Protein AF-A0A2J7ZIX1-F1 (afdb_monomer_lite)

InterPro domains:
  IPR006016 UspA [PF00582] (65-191)

Organism: NCBI:txid47790

Foldseek 3Di:
DPPPPQLFWQCVPVPPVVVCCLQDPQFKDKGARDVVLLVVLLVVLVVPPPDDDPDDPDDPDPAAEEEEEEADPVCCVVVVVVCLVPPDDAAHEYEYEYADDVDPPDPVCVQVVVQVVCVVSRYHYYHYYYDYDPPSAQLSSLVVVQVVCSNDPSHQEYEYEDDSPPCVPVCVPRNHSCRNCNGRRSHIYMYGYDDD

Secondary structure (DSSP, 8-state):
---------GGGSSHHHHHHHHHH-SS-EEEPPPHHHHHHHHHHHHHHSPPPPS--S-PPPPPPEEEEEES-HHHHHHHHHHHHHHT--TT-EEEEEEE--S-----TTHHHHHHHHHHHTT---EEEEEE--SSS-HHHHHHHHHHHHHH-SSEEEEEEEE-TTS-HHHHHHH--HHHHHHHH-SS-EEEEEPP-

pLDDT: mean 74.97, std 15.06, range [27.42, 93.12]

Sequence (196 aa):
PRVSRAAAGALAEFGSVSRYCYQHCPVPLLLLPSPELQAEAAAVAARRAPAPPAAPPPRPPAADEILLVVNHLEELAAVWQWLLDNCARKGDKLSIWHVAGPSLSGMPSLPTALSTQMRRRGLGEVSFSHLYSSTGDNQDMAEQVCQMAERSPACKLVVLLNYSRRGLVQEALYGSIASHLSRHCPKPLLLLQQPE

Radius of gyration: 17.21 Å; chains: 1; bounding box: 43×39×44 Å

Structure (mmCIF, N/CA/C/O backbone):
data_AF-A0A2J7ZIX1-F1
#
_entry.id   AF-A0A2J7ZIX1-F1
#
loop_
_atom_site.group_PDB
_atom_site.id
_atom_site.type_symbol
_atom_site.label_atom_id
_atom_site.label_alt_id
_atom_site.label_comp_id
_atom_site.label_asym_id
_atom_site.label_entity_id
_atom_site.label_seq_id
_atom_site.pdbx_PDB_ins_code
_atom_site.Cartn_x
_atom_site.Cartn_y
_atom_site.Cartn_z
_atom_site.occupancy
_atom_site.B_iso_or_equiv
_atom_site.auth_seq_id
_atom_site.auth_comp_id
_atom_site.auth_asym_id
_atom_site.auth_atom_id
_atom_site.pdbx_PDB_model_num
ATOM 1 N N . PRO A 1 1 ? 18.384 25.933 13.234 1.00 33.44 1 PRO A N 1
ATOM 2 C CA . PRO A 1 1 ? 18.245 24.740 12.366 1.00 33.44 1 PRO A CA 1
ATOM 3 C C . PRO A 1 1 ? 17.598 23.570 13.130 1.00 33.44 1 PRO A C 1
ATOM 5 O O . PRO A 1 1 ? 18.282 22.804 13.802 1.00 33.44 1 PRO A O 1
ATOM 8 N N . ARG A 1 2 ? 16.263 23.472 13.094 1.00 27.42 2 ARG A N 1
ATOM 9 C CA . ARG A 1 2 ? 15.555 22.279 13.574 1.00 27.42 2 ARG A CA 1
ATOM 10 C C . ARG A 1 2 ? 15.636 21.242 12.462 1.00 27.42 2 ARG A C 1
ATOM 12 O O . ARG A 1 2 ? 14.926 21.361 11.473 1.00 27.42 2 ARG A O 1
ATOM 19 N N . VAL A 1 3 ? 16.537 20.276 12.604 1.00 31.09 3 VAL A N 1
ATOM 20 C CA . VAL A 1 3 ? 16.506 19.060 11.790 1.00 31.09 3 VAL A CA 1
ATOM 21 C C . VAL A 1 3 ? 15.204 18.358 12.167 1.00 31.09 3 VAL A C 1
ATOM 23 O O . VAL A 1 3 ? 15.073 17.864 13.286 1.00 31.09 3 VAL A O 1
ATOM 26 N N . SER A 1 4 ? 14.202 18.395 11.289 1.00 33.88 4 SER A N 1
ATOM 27 C CA . SER A 1 4 ? 13.059 17.498 11.405 1.00 33.88 4 SER A CA 1
ATOM 28 C C . SER A 1 4 ? 13.626 16.086 11.332 1.00 33.88 4 SER A C 1
ATOM 30 O O . SER A 1 4 ? 14.145 15.687 10.290 1.00 33.88 4 SER A O 1
ATOM 32 N N . ARG A 1 5 ? 13.591 15.345 12.442 1.00 37.22 5 ARG A N 1
ATOM 33 C CA . ARG A 1 5 ? 13.731 13.891 12.395 1.00 37.22 5 ARG A CA 1
ATOM 34 C C . ARG A 1 5 ? 12.596 13.400 11.501 1.00 37.22 5 ARG A C 1
ATOM 36 O O . ARG A 1 5 ? 11.456 13.350 11.945 1.00 37.22 5 ARG A O 1
ATOM 43 N N . ALA A 1 6 ? 12.890 13.143 10.229 1.00 42.12 6 ALA A N 1
ATOM 44 C CA . ALA A 1 6 ? 12.015 12.331 9.406 1.00 42.12 6 ALA A CA 1
ATOM 45 C C . ALA A 1 6 ? 11.886 11.004 10.154 1.00 42.12 6 ALA A C 1
ATOM 47 O O . ALA A 1 6 ? 12.908 10.371 10.435 1.00 42.12 6 ALA A O 1
ATOM 48 N N . ALA A 1 7 ? 10.667 10.659 10.568 1.00 44.94 7 ALA A N 1
ATOM 49 C CA . ALA A 1 7 ? 10.397 9.389 11.216 1.00 44.94 7 ALA A CA 1
ATOM 50 C C . ALA A 1 7 ? 10.988 8.286 10.328 1.00 44.94 7 ALA A C 1
ATOM 52 O O . ALA A 1 7 ? 10.696 8.192 9.131 1.00 44.94 7 ALA A O 1
ATOM 53 N N . ALA A 1 8 ? 11.929 7.536 10.890 1.00 54.53 8 ALA A N 1
ATOM 54 C CA . ALA A 1 8 ? 12.579 6.437 10.207 1.00 54.53 8 ALA A CA 1
ATOM 55 C C . ALA A 1 8 ? 11.521 5.341 10.064 1.00 54.53 8 ALA A C 1
ATOM 57 O O . ALA A 1 8 ? 11.247 4.673 11.034 1.00 54.53 8 ALA A O 1
ATOM 58 N N . GLY A 1 9 ? 10.837 5.210 8.932 1.00 52.16 9 GLY A N 1
ATOM 59 C CA . GLY A 1 9 ? 9.739 4.249 8.759 1.00 52.16 9 GLY A CA 1
ATOM 60 C C . GLY A 1 9 ? 10.184 2.786 8.705 1.00 52.16 9 GLY A C 1
ATOM 61 O O . GLY A 1 9 ? 11.346 2.462 8.944 1.00 52.16 9 GLY A O 1
ATOM 62 N N . ALA A 1 10 ? 9.234 1.901 8.376 1.00 52.34 10 ALA A N 1
ATOM 63 C CA . ALA A 1 10 ? 9.314 0.467 8.664 1.00 52.34 10 ALA A CA 1
ATOM 64 C C . ALA A 1 10 ? 10.675 -0.181 8.356 1.00 52.34 10 ALA A C 1
ATOM 66 O O . ALA A 1 10 ? 11.252 -0.767 9.250 1.00 52.34 10 ALA A O 1
ATOM 67 N N . LEU A 1 11 ? 11.238 -0.021 7.156 1.00 52.91 11 LEU A N 1
ATOM 68 C CA . LEU A 1 11 ? 12.487 -0.638 6.696 1.00 52.91 11 LEU A CA 1
ATOM 69 C C . LEU A 1 11 ? 13.769 0.127 7.035 1.00 52.91 11 LEU A C 1
ATOM 71 O O . LEU A 1 11 ? 14.841 -0.339 6.645 1.00 52.91 11 LEU A O 1
ATOM 75 N N . ALA A 1 12 ? 13.723 1.260 7.740 1.00 56.00 12 ALA A N 1
ATOM 76 C CA . ALA A 1 12 ? 14.963 1.906 8.179 1.00 56.00 12 ALA A CA 1
ATOM 77 C C . ALA A 1 12 ? 15.846 0.944 9.006 1.00 56.00 12 ALA A C 1
ATOM 79 O O . ALA A 1 12 ? 17.070 1.046 8.974 1.00 56.00 12 ALA A O 1
ATOM 80 N N . GLU A 1 13 ? 15.225 -0.045 9.658 1.00 55.41 13 GLU A N 1
ATOM 81 C CA . GLU A 1 13 ? 15.880 -1.065 10.486 1.00 55.41 13 GLU A CA 1
ATOM 82 C C . GLU A 1 13 ? 16.191 -2.3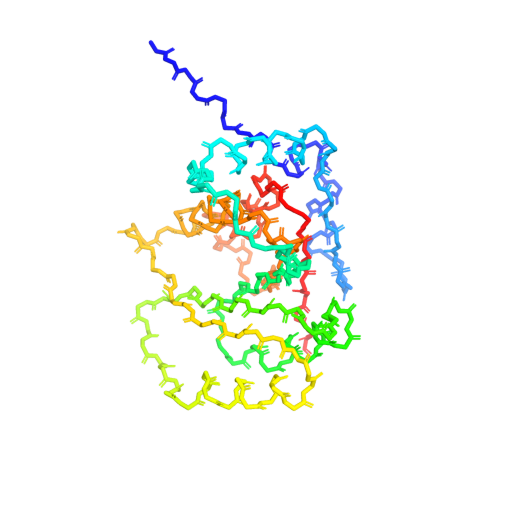82 9.752 1.00 55.41 13 GLU A C 1
ATOM 84 O O . GLU A 1 13 ? 17.006 -3.181 10.202 1.00 55.41 13 GLU A O 1
ATOM 89 N N . PHE A 1 14 ? 15.562 -2.641 8.607 1.00 62.34 14 PHE A N 1
ATOM 90 C CA . PHE A 1 14 ? 15.453 -3.997 8.050 1.00 62.34 14 PHE A CA 1
ATOM 91 C C . PHE A 1 14 ? 16.573 -4.398 7.070 1.00 62.34 14 PHE A C 1
ATOM 93 O O . PHE A 1 14 ? 16.571 -5.515 6.535 1.00 62.34 14 PHE A O 1
ATOM 100 N N . GLY A 1 15 ? 17.536 -3.502 6.837 1.00 65.88 15 GLY A N 1
ATOM 101 C CA . GLY A 1 15 ? 18.778 -3.789 6.117 1.00 65.88 15 GLY A CA 1
ATOM 102 C C . GLY A 1 15 ? 18.608 -4.324 4.686 1.00 65.88 15 GLY A C 1
ATOM 103 O O . GLY A 1 15 ? 17.592 -4.129 4.016 1.00 65.88 15 GLY A O 1
ATOM 104 N N . SER A 1 16 ? 19.646 -4.997 4.185 1.00 75.69 16 SER A N 1
ATOM 105 C CA . SER A 1 16 ? 19.713 -5.517 2.810 1.00 75.69 16 SER A CA 1
ATOM 106 C C . SER A 1 16 ? 18.796 -6.717 2.550 1.00 75.69 16 SER A C 1
ATOM 108 O O . SER A 1 16 ? 18.364 -6.906 1.414 1.00 75.69 16 SER A O 1
ATOM 110 N N . VAL A 1 17 ? 18.453 -7.500 3.580 1.00 80.19 17 VAL A N 1
ATOM 111 C CA . VAL A 1 17 ? 17.622 -8.711 3.442 1.00 80.19 17 VAL A CA 1
ATOM 112 C C . VAL A 1 17 ? 16.209 -8.356 3.001 1.00 80.19 17 VAL A C 1
ATOM 114 O O . VAL A 1 17 ? 15.695 -8.941 2.054 1.00 80.19 17 VAL A O 1
ATOM 117 N N . SER A 1 18 ? 15.591 -7.352 3.621 1.00 76.56 18 SER A N 1
ATOM 118 C CA . SER A 1 18 ? 14.221 -6.975 3.256 1.00 76.56 18 SER A CA 1
ATOM 119 C C . SER A 1 18 ? 14.148 -6.334 1.880 1.00 76.56 18 SER A C 1
ATOM 121 O O . SER A 1 18 ? 13.182 -6.562 1.156 1.00 76.56 18 SER A O 1
ATOM 123 N N . ARG A 1 19 ? 15.205 -5.618 1.470 1.00 75.69 19 ARG A N 1
ATOM 124 C CA . ARG A 1 19 ? 15.347 -5.140 0.091 1.00 75.69 19 ARG A CA 1
ATOM 125 C C . ARG A 1 19 ? 15.437 -6.305 -0.895 1.00 75.69 19 ARG A C 1
ATOM 127 O O . ARG A 1 19 ? 14.759 -6.273 -1.916 1.00 75.69 19 ARG A O 1
ATOM 134 N N . TYR A 1 20 ? 16.230 -7.328 -0.581 1.00 79.75 20 TYR A N 1
ATOM 135 C CA . TYR A 1 20 ? 16.346 -8.520 -1.420 1.00 79.75 20 TYR A CA 1
ATOM 136 C C . TYR A 1 20 ? 15.010 -9.265 -1.523 1.00 79.75 20 TYR A C 1
ATOM 138 O O . TYR A 1 20 ? 14.555 -9.561 -2.625 1.00 79.75 20 TYR A O 1
ATOM 146 N N . CYS A 1 21 ? 14.329 -9.506 -0.398 1.00 81.81 21 CYS A N 1
ATOM 147 C CA . CYS A 1 21 ? 13.004 -10.125 -0.399 1.00 81.81 21 CYS A CA 1
ATOM 148 C C . CYS A 1 21 ? 12.024 -9.311 -1.249 1.00 81.81 21 CYS A C 1
ATOM 150 O O . CYS A 1 21 ? 11.380 -9.864 -2.129 1.00 81.81 21 CYS A O 1
ATOM 152 N N . TYR A 1 22 ? 11.967 -7.996 -1.058 1.00 76.81 22 TYR A N 1
ATOM 153 C CA . TYR A 1 22 ? 11.133 -7.104 -1.861 1.00 76.81 22 TYR A CA 1
ATOM 154 C C . TYR A 1 22 ? 11.370 -7.243 -3.377 1.00 76.81 22 TYR A C 1
ATOM 156 O O . TYR A 1 22 ? 10.410 -7.274 -4.145 1.00 76.81 22 TYR A O 1
ATOM 164 N N . GLN A 1 23 ? 12.622 -7.384 -3.809 1.00 76.31 23 GLN A N 1
ATOM 165 C CA . GLN A 1 23 ? 12.967 -7.477 -5.231 1.00 76.31 23 GLN A CA 1
ATOM 166 C C . GLN A 1 23 ? 12.750 -8.874 -5.825 1.00 76.31 23 GLN A C 1
ATOM 168 O O . GLN A 1 23 ? 12.444 -8.996 -7.010 1.00 76.31 23 GLN A O 1
ATOM 173 N N . HIS A 1 24 ? 12.919 -9.928 -5.025 1.00 78.31 24 HIS A N 1
ATOM 174 C CA . HIS A 1 24 ? 13.052 -11.294 -5.540 1.00 78.31 24 HIS A CA 1
ATOM 175 C C . HIS A 1 24 ? 11.976 -12.267 -5.057 1.00 78.31 24 HIS A C 1
ATOM 177 O O . HIS A 1 24 ? 11.822 -13.338 -5.645 1.00 78.31 24 HIS A O 1
ATOM 183 N N . CYS A 1 25 ? 11.226 -11.937 -4.007 1.00 81.88 25 CYS A N 1
ATOM 184 C CA . CYS A 1 25 ? 10.225 -12.846 -3.469 1.00 81.88 25 CYS A CA 1
ATOM 185 C C . CYS A 1 25 ? 9.025 -12.932 -4.425 1.00 81.88 25 CYS A C 1
ATOM 187 O O . CYS A 1 25 ? 8.507 -11.892 -4.824 1.00 81.88 25 CYS A O 1
ATOM 189 N N . PRO A 1 26 ? 8.567 -14.140 -4.803 1.00 81.88 26 PRO A N 1
ATOM 190 C CA . PRO A 1 26 ? 7.424 -14.313 -5.702 1.00 81.88 26 PRO A CA 1
ATOM 191 C C . PRO A 1 26 ? 6.069 -14.231 -4.983 1.00 81.88 26 PRO A C 1
ATOM 193 O O . PRO A 1 26 ? 5.030 -14.377 -5.618 1.00 81.88 26 PRO A O 1
ATOM 196 N N . VAL A 1 27 ? 6.065 -14.043 -3.662 1.00 86.75 27 VAL A N 1
ATOM 197 C CA . VAL A 1 27 ? 4.849 -14.002 -2.843 1.00 86.75 27 VAL A CA 1
ATOM 198 C C . VAL A 1 27 ? 4.626 -12.606 -2.253 1.00 86.75 27 VAL A C 1
ATOM 200 O O . VAL A 1 27 ? 5.586 -11.841 -2.120 1.00 86.75 27 VAL A O 1
ATOM 203 N N . PRO A 1 28 ? 3.378 -12.261 -1.882 1.00 88.62 28 PRO A N 1
ATOM 204 C CA . PRO A 1 28 ? 3.071 -11.061 -1.110 1.00 88.62 28 PRO A CA 1
ATOM 205 C C . PRO A 1 28 ? 3.959 -10.905 0.129 1.00 88.62 28 PRO A C 1
ATOM 207 O O . PRO A 1 28 ? 4.151 -11.859 0.883 1.00 88.62 28 PRO A O 1
ATOM 210 N N . LEU A 1 29 ? 4.460 -9.692 0.368 1.00 89.06 29 LEU A N 1
ATOM 211 C CA . LEU A 1 29 ? 5.307 -9.377 1.520 1.00 89.06 29 LEU A CA 1
ATOM 212 C C . LEU A 1 29 ? 4.633 -8.361 2.428 1.00 89.06 29 LEU A C 1
ATOM 214 O O . LEU A 1 29 ? 4.337 -7.249 2.002 1.00 89.06 29 LEU A O 1
ATOM 218 N N . LEU A 1 30 ? 4.440 -8.724 3.693 1.00 91.19 30 LEU A N 1
ATOM 219 C CA . LEU A 1 30 ? 3.964 -7.811 4.725 1.00 91.19 30 LEU A CA 1
ATOM 220 C C . LEU A 1 30 ? 5.151 -7.273 5.525 1.00 91.19 30 LEU A C 1
ATOM 222 O O . LEU A 1 30 ? 5.846 -8.023 6.206 1.00 91.19 30 LEU A O 1
ATOM 226 N N . LEU A 1 31 ? 5.355 -5.964 5.456 1.00 87.75 31 LEU A N 1
ATOM 227 C CA . LEU A 1 31 ? 6.358 -5.236 6.216 1.00 87.75 31 LEU A CA 1
ATOM 228 C C . LEU A 1 31 ? 5.676 -4.552 7.396 1.00 87.75 31 LEU A C 1
ATOM 230 O O . LEU A 1 31 ? 4.757 -3.750 7.222 1.00 87.75 31 LEU A O 1
ATOM 234 N N . LEU A 1 32 ? 6.122 -4.884 8.602 1.00 88.00 32 LEU A N 1
ATOM 235 C CA . LEU A 1 32 ? 5.580 -4.325 9.832 1.00 88.00 32 LEU A CA 1
ATOM 236 C C . LEU A 1 32 ? 6.535 -3.250 10.360 1.00 88.00 32 LEU A C 1
ATOM 238 O O . LEU A 1 32 ? 7.701 -3.564 10.597 1.00 88.00 32 LEU A O 1
ATOM 242 N N . PRO A 1 33 ? 6.080 -1.999 10.554 1.00 80.44 33 PRO A N 1
ATOM 243 C CA . PRO A 1 33 ? 6.889 -0.994 11.228 1.00 80.44 33 PRO A CA 1
ATOM 244 C C . PRO A 1 33 ? 7.128 -1.384 12.685 1.00 80.44 33 PRO A C 1
ATOM 246 O O . PRO A 1 33 ? 6.297 -2.074 13.286 1.00 80.44 33 PRO A O 1
ATOM 249 N N . SER A 1 34 ? 8.234 -0.907 13.259 1.00 78.25 34 SER A N 1
ATOM 250 C CA . SER A 1 34 ? 8.533 -1.113 14.676 1.00 78.25 34 SER A CA 1
ATOM 251 C C . SER A 1 34 ? 7.401 -0.549 15.557 1.00 78.25 34 SER A C 1
ATOM 253 O O . SER A 1 34 ? 6.725 0.415 15.174 1.00 78.25 34 SER A O 1
ATOM 255 N N . PRO A 1 35 ? 7.143 -1.139 16.737 1.00 77.94 35 PRO A N 1
ATOM 256 C CA . PRO A 1 35 ? 6.070 -0.680 17.620 1.00 77.94 35 PRO A CA 1
ATOM 257 C C . PRO A 1 35 ? 6.256 0.780 18.063 1.00 77.94 35 PRO A C 1
ATOM 259 O O . PRO A 1 35 ? 5.273 1.487 18.273 1.00 77.94 35 PRO A O 1
ATOM 262 N N . GLU A 1 36 ? 7.501 1.251 18.156 1.00 79.56 36 GLU A N 1
ATOM 263 C CA . GLU A 1 36 ? 7.832 2.641 18.485 1.00 79.56 36 GLU A CA 1
ATOM 264 C C . GLU A 1 36 ? 7.330 3.611 17.408 1.00 79.56 36 GLU A C 1
ATOM 266 O O . GLU A 1 36 ? 6.667 4.598 17.724 1.00 79.56 36 GLU A O 1
ATOM 271 N N . LEU A 1 37 ? 7.550 3.283 16.131 1.00 71.25 37 LEU A N 1
ATOM 272 C CA . LEU A 1 37 ? 7.053 4.075 15.002 1.00 71.25 37 LEU A CA 1
ATOM 273 C C . LEU A 1 37 ? 5.532 4.067 14.912 1.00 71.25 37 LEU A C 1
ATOM 275 O O . LEU A 1 37 ? 4.918 5.092 14.613 1.00 71.25 37 LEU A O 1
ATOM 279 N N . GLN A 1 38 ? 4.912 2.920 15.196 1.00 72.69 38 GLN A N 1
ATOM 280 C CA . GLN A 1 38 ? 3.456 2.819 15.244 1.00 72.69 38 GLN A CA 1
ATOM 281 C C . GLN A 1 38 ? 2.877 3.719 16.344 1.00 72.69 38 GLN A C 1
ATOM 283 O O . GLN A 1 38 ? 1.884 4.413 16.115 1.00 72.69 38 GLN A O 1
ATOM 288 N N . ALA A 1 39 ? 3.513 3.746 17.520 1.00 75.12 39 ALA A N 1
ATOM 289 C CA . ALA A 1 39 ? 3.108 4.598 18.632 1.00 75.12 39 ALA A CA 1
ATOM 290 C C . ALA A 1 39 ? 3.303 6.092 18.325 1.00 75.12 39 ALA A C 1
ATOM 292 O O . ALA A 1 39 ? 2.415 6.897 18.618 1.00 75.12 39 ALA A O 1
ATOM 293 N N . GLU A 1 40 ? 4.421 6.473 17.699 1.00 77.19 40 GLU A N 1
ATOM 294 C CA . GLU A 1 40 ? 4.681 7.858 17.292 1.00 77.19 40 GLU A CA 1
ATOM 295 C C . GLU A 1 40 ? 3.643 8.345 16.274 1.00 77.19 40 GLU A C 1
ATOM 297 O O . GLU A 1 40 ? 3.025 9.395 16.468 1.00 77.19 40 GLU A O 1
ATOM 302 N N . ALA A 1 41 ? 3.361 7.548 15.244 1.00 70.75 41 ALA A N 1
ATOM 303 C CA . ALA A 1 41 ? 2.358 7.885 14.242 1.00 70.75 41 ALA A CA 1
ATOM 304 C C . ALA A 1 41 ? 0.944 7.972 14.832 1.00 70.75 41 ALA A C 1
ATOM 306 O O . ALA A 1 41 ? 0.185 8.887 14.503 1.00 70.75 41 ALA A O 1
ATOM 307 N N . ALA A 1 42 ? 0.594 7.072 15.757 1.00 72.81 42 ALA A N 1
ATOM 308 C CA . ALA A 1 42 ? -0.664 7.154 16.493 1.00 72.81 42 ALA A CA 1
ATOM 309 C C . ALA A 1 42 ? -0.757 8.451 17.318 1.00 72.81 42 ALA A C 1
ATOM 311 O O . ALA A 1 42 ? -1.806 9.098 17.337 1.00 72.81 42 ALA A O 1
ATOM 312 N N . ALA A 1 43 ? 0.341 8.880 17.949 1.00 74.88 43 ALA A N 1
ATOM 313 C CA . ALA A 1 43 ? 0.394 10.132 18.697 1.00 74.88 43 ALA A CA 1
ATOM 314 C C . ALA A 1 43 ? 0.267 11.369 17.787 1.00 74.88 43 ALA A C 1
ATOM 316 O O . ALA A 1 43 ? -0.430 12.323 18.144 1.00 74.88 43 ALA A O 1
ATOM 317 N N . VAL A 1 44 ? 0.895 11.368 16.606 1.00 75.81 44 VAL A N 1
ATOM 318 C CA . VAL A 1 44 ? 0.751 12.448 15.613 1.00 75.81 44 VAL A CA 1
ATOM 319 C C . VAL A 1 44 ? -0.686 12.529 15.101 1.00 75.81 44 VAL A C 1
ATOM 321 O O . VAL A 1 44 ? -1.259 13.624 15.072 1.00 75.81 44 VAL A O 1
ATOM 324 N N . ALA A 1 45 ? -1.294 11.390 14.761 1.00 70.94 45 ALA A N 1
ATOM 325 C CA . ALA A 1 45 ? -2.693 11.322 14.347 1.00 70.94 45 ALA A CA 1
ATOM 326 C C . ALA A 1 45 ? -3.628 11.860 15.444 1.00 70.94 45 ALA A C 1
ATOM 328 O O . ALA A 1 45 ? -4.502 12.680 15.164 1.00 70.94 45 ALA A O 1
ATOM 329 N N . ALA A 1 46 ? -3.393 11.483 16.706 1.00 73.81 46 ALA A N 1
ATOM 330 C CA . ALA A 1 46 ? -4.169 11.968 17.845 1.00 73.81 46 ALA A CA 1
ATOM 331 C C . ALA A 1 46 ? -4.046 13.489 18.052 1.00 73.81 46 ALA A C 1
ATOM 333 O O . ALA A 1 46 ? -5.043 14.147 18.335 1.00 73.81 46 ALA A O 1
ATOM 334 N N . ARG A 1 47 ? -2.852 14.074 17.870 1.00 75.00 47 ARG A N 1
ATOM 335 C CA . ARG A 1 47 ? -2.630 15.531 17.995 1.00 75.00 47 ARG A CA 1
ATOM 336 C C . ARG A 1 47 ? -3.287 16.349 16.887 1.00 75.00 47 ARG A C 1
ATOM 338 O O . ARG A 1 47 ? -3.579 17.522 17.093 1.00 75.00 47 ARG A O 1
ATOM 345 N N . ARG A 1 48 ? -3.446 15.759 15.702 1.00 66.25 48 ARG A N 1
ATOM 346 C CA . ARG A 1 48 ? -4.043 16.412 14.527 1.00 66.25 48 ARG A CA 1
ATOM 347 C C . ARG A 1 48 ? -5.541 16.158 14.398 1.00 66.25 48 ARG A C 1
ATOM 349 O O . ARG A 1 48 ? -6.182 16.793 13.562 1.00 66.25 48 ARG A O 1
ATOM 356 N N . ALA A 1 49 ? -6.099 15.263 15.210 1.00 60.72 49 ALA A N 1
ATOM 357 C CA . ALA A 1 49 ? -7.537 15.095 15.298 1.00 60.72 49 ALA A CA 1
ATOM 358 C C . ALA A 1 49 ? -8.176 16.421 15.761 1.00 60.72 49 ALA A C 1
ATOM 360 O O . ALA A 1 49 ? -7.672 17.047 16.699 1.00 60.72 49 ALA A O 1
ATOM 361 N N . PRO A 1 50 ? -9.262 16.883 15.118 1.00 61.03 50 PRO A N 1
ATOM 362 C CA . PRO A 1 50 ? -9.963 18.081 15.564 1.00 61.03 50 PRO A CA 1
ATOM 363 C C . PRO A 1 50 ? -10.418 17.908 17.020 1.00 61.03 50 PRO A C 1
ATOM 365 O O . PRO A 1 50 ? -10.856 16.820 17.406 1.00 61.03 50 PRO A O 1
ATOM 368 N N . ALA A 1 51 ? -10.308 18.978 17.819 1.00 50.31 51 ALA A N 1
ATOM 369 C CA . ALA A 1 51 ? -10.755 18.981 19.210 1.00 50.31 51 ALA A CA 1
ATOM 370 C C . ALA A 1 51 ? -12.205 18.466 19.282 1.00 50.31 51 ALA A C 1
ATOM 372 O O . ALA A 1 51 ? -13.043 18.929 18.500 1.00 50.31 51 ALA A O 1
ATOM 373 N N . PRO A 1 52 ? -12.510 17.490 20.156 1.00 51.62 52 PRO A N 1
ATOM 374 C CA . PRO A 1 52 ? -13.828 16.881 20.176 1.00 51.62 52 PRO A CA 1
ATOM 375 C C . PRO A 1 52 ? -14.874 17.954 20.514 1.00 51.62 52 PRO A C 1
ATOM 377 O O . PRO A 1 52 ? -14.748 18.611 21.550 1.00 51.62 52 PRO A O 1
ATOM 380 N N . PRO A 1 53 ? -15.916 18.155 19.684 1.00 54.19 53 PRO A N 1
ATOM 381 C CA . PRO A 1 53 ? -17.098 18.862 20.149 1.00 54.19 53 PRO A CA 1
ATOM 382 C C . PRO A 1 53 ? -17.727 18.070 21.306 1.00 54.19 53 PRO A C 1
ATOM 384 O O . PRO A 1 53 ? -17.540 16.853 21.406 1.00 54.19 53 PRO A O 1
ATOM 387 N N . ALA A 1 54 ? -18.445 18.772 22.187 1.00 54.78 54 ALA A N 1
ATOM 388 C CA . ALA A 1 54 ? -19.126 18.203 23.349 1.00 54.78 54 ALA A CA 1
ATOM 389 C C . ALA A 1 54 ? -19.846 16.880 23.010 1.00 54.78 54 ALA A C 1
ATOM 391 O O . ALA A 1 54 ? -20.473 16.761 21.958 1.00 54.78 54 ALA A O 1
ATOM 392 N N . ALA A 1 55 ? -19.688 15.899 23.904 1.00 51.56 55 ALA A N 1
ATOM 393 C CA . ALA A 1 55 ? -19.989 14.475 23.743 1.00 51.56 55 ALA A CA 1
ATOM 394 C C . ALA A 1 55 ? -21.141 14.134 22.764 1.00 51.56 55 ALA A C 1
ATOM 396 O O . ALA A 1 55 ? -22.312 14.280 23.121 1.00 51.56 55 ALA A O 1
ATOM 397 N N . PRO A 1 56 ? -20.838 13.613 21.558 1.00 53.62 56 PRO A N 1
ATOM 398 C CA . PRO A 1 56 ? -21.814 12.904 20.744 1.00 53.62 56 PRO A CA 1
ATOM 399 C C . PRO A 1 56 ? -22.002 11.457 21.255 1.00 53.62 56 PRO A C 1
ATOM 401 O O . PRO A 1 56 ? -21.136 10.946 21.972 1.00 53.62 56 PRO A O 1
ATOM 404 N N . PRO A 1 57 ? -23.117 10.783 20.900 1.00 55.06 57 PRO A N 1
ATOM 405 C CA . PRO A 1 57 ? -23.416 9.404 21.311 1.00 55.06 57 PRO A CA 1
ATOM 406 C C . PRO A 1 57 ? -22.292 8.421 20.930 1.00 55.06 57 PRO A C 1
ATOM 408 O O . PRO A 1 57 ? -21.484 8.749 20.055 1.00 55.06 57 PRO A O 1
ATOM 411 N N . PRO A 1 58 ? -22.229 7.222 21.554 1.00 45.59 58 PRO A N 1
ATOM 412 C CA . PRO A 1 58 ? -21.176 6.237 21.311 1.00 45.59 58 PRO A CA 1
ATOM 413 C C . PRO A 1 58 ? -21.039 5.971 19.812 1.00 45.59 58 PRO A C 1
ATOM 415 O O . PRO A 1 58 ? -21.904 5.371 19.174 1.00 45.59 58 PRO A O 1
ATOM 418 N N . ARG A 1 59 ? -19.953 6.498 19.241 1.00 46.59 59 ARG A N 1
ATOM 419 C CA . ARG A 1 59 ? -19.624 6.361 17.827 1.00 46.59 59 ARG A CA 1
ATOM 420 C C . ARG A 1 59 ? -19.375 4.864 17.579 1.00 46.59 59 ARG A C 1
ATOM 422 O O . ARG A 1 59 ? -18.623 4.271 18.355 1.00 46.59 59 ARG A O 1
ATOM 429 N N . PRO A 1 60 ? -19.993 4.237 16.559 1.00 52.91 60 PRO A N 1
ATOM 430 C CA . PRO A 1 60 ? -19.660 2.859 16.203 1.00 52.91 60 PRO A CA 1
ATOM 431 C C . PRO A 1 60 ? -18.143 2.747 15.979 1.00 52.91 60 PRO A C 1
ATOM 433 O O . PRO A 1 60 ? -17.524 3.759 15.621 1.00 52.91 60 PRO A O 1
ATOM 436 N N . PRO A 1 61 ? -17.531 1.568 16.211 1.00 56.78 61 PRO A N 1
ATOM 437 C CA . PRO A 1 61 ? -16.097 1.386 16.005 1.00 56.78 61 PRO A CA 1
ATOM 438 C C . PRO A 1 61 ? -15.740 1.923 14.621 1.00 56.78 61 PRO A C 1
ATOM 440 O O . PRO A 1 61 ? -16.410 1.597 13.637 1.00 56.78 61 PRO A O 1
ATOM 443 N N . ALA A 1 62 ? -14.770 2.840 14.570 1.00 63.16 62 ALA A N 1
ATOM 444 C CA . ALA A 1 62 ? -14.362 3.453 13.319 1.00 63.16 62 ALA A CA 1
ATOM 445 C C . ALA A 1 62 ? -13.986 2.326 12.356 1.00 63.16 62 ALA A C 1
ATOM 447 O O . ALA A 1 62 ? -13.150 1.493 12.691 1.00 63.16 62 ALA A O 1
ATOM 448 N N . ALA A 1 63 ? -14.666 2.266 11.211 1.00 74.38 63 ALA A N 1
ATOM 449 C CA . ALA A 1 63 ? -14.368 1.279 10.190 1.00 74.38 63 ALA A CA 1
ATOM 450 C C . ALA A 1 63 ? -12.890 1.391 9.811 1.00 74.38 63 ALA A C 1
ATOM 452 O O . ALA A 1 63 ? -12.438 2.484 9.456 1.00 74.38 63 ALA A O 1
ATOM 453 N N . ASP A 1 64 ? -12.167 0.277 9.904 1.00 89.44 64 ASP A N 1
ATOM 454 C CA . ASP A 1 64 ? -10.772 0.237 9.499 1.00 89.44 64 ASP A CA 1
ATOM 455 C C . ASP A 1 64 ? -10.668 0.591 8.016 1.00 89.44 64 ASP A C 1
ATOM 457 O O . ASP A 1 64 ? -11.477 0.162 7.193 1.00 89.44 64 ASP A O 1
ATOM 461 N N . GLU A 1 65 ? -9.645 1.353 7.670 1.00 91.50 65 GLU A N 1
ATOM 462 C CA . GLU A 1 65 ? -9.350 1.755 6.307 1.00 91.50 65 GLU A CA 1
ATOM 463 C C . GLU A 1 65 ? -8.147 0.971 5.780 1.00 91.50 65 GLU A C 1
ATOM 465 O O . GLU A 1 65 ? -7.118 0.828 6.448 1.00 91.50 65 GLU A O 1
ATOM 470 N N . ILE A 1 66 ? -8.276 0.476 4.554 1.00 92.94 66 ILE A N 1
ATOM 471 C CA . ILE A 1 66 ? -7.173 -0.062 3.767 1.00 92.94 66 ILE A CA 1
ATOM 472 C C . ILE A 1 66 ? -6.868 0.954 2.666 1.00 92.94 66 ILE A C 1
ATOM 474 O O . ILE A 1 66 ? -7.766 1.368 1.932 1.00 92.94 66 ILE A O 1
ATOM 478 N N . LEU A 1 67 ? -5.606 1.358 2.549 1.00 93.12 67 LEU A N 1
ATOM 479 C CA . LEU A 1 67 ? -5.140 2.258 1.498 1.00 93.12 67 LEU A CA 1
ATOM 480 C C . LEU A 1 67 ? -4.459 1.438 0.404 1.00 93.12 67 LEU A C 1
ATOM 482 O O . LEU A 1 67 ? -3.394 0.879 0.639 1.00 93.12 67 LEU A O 1
ATOM 486 N N . LEU A 1 68 ? -5.050 1.368 -0.784 1.00 91.75 68 LEU A N 1
ATOM 487 C CA . LEU A 1 68 ? -4.481 0.689 -1.944 1.00 91.75 68 LEU A CA 1
ATOM 488 C C . LEU A 1 68 ? -3.865 1.714 -2.897 1.00 91.75 68 LEU A C 1
ATOM 490 O O . LEU A 1 68 ? -4.583 2.500 -3.507 1.00 91.75 68 LEU A O 1
ATOM 494 N N . VAL A 1 69 ? -2.547 1.676 -3.056 1.00 89.88 69 VAL A N 1
ATOM 495 C CA . VAL A 1 69 ? -1.794 2.534 -3.973 1.00 89.88 69 VAL A CA 1
ATOM 496 C C . VAL A 1 69 ? -1.474 1.749 -5.242 1.00 89.88 69 VAL A C 1
ATOM 498 O O . VAL A 1 69 ? -0.848 0.688 -5.188 1.00 89.88 69 VAL A O 1
ATOM 501 N N . VAL A 1 70 ? -1.905 2.270 -6.390 1.00 84.88 70 VAL A N 1
ATOM 502 C CA . VAL A 1 70 ? -1.712 1.642 -7.705 1.00 84.88 70 VAL A CA 1
ATOM 503 C C . VAL A 1 70 ? -1.070 2.614 -8.680 1.00 84.88 70 VAL A C 1
ATOM 505 O O . VAL A 1 70 ? -1.427 3.787 -8.702 1.00 84.88 70 VAL A O 1
ATOM 508 N N . ASN A 1 71 ? -0.140 2.125 -9.499 1.00 77.19 71 ASN A N 1
ATOM 509 C CA . ASN A 1 71 ? 0.519 2.932 -10.530 1.00 77.19 71 ASN A CA 1
ATOM 510 C C . ASN A 1 71 ? -0.130 2.746 -11.909 1.00 77.19 71 ASN A C 1
ATOM 512 O O . ASN A 1 71 ? -0.204 3.683 -12.694 1.00 77.19 71 ASN A O 1
ATOM 516 N N . HIS A 1 72 ? -0.638 1.542 -12.191 1.00 75.00 72 HIS A N 1
ATOM 517 C CA . HIS A 1 72 ? -1.306 1.216 -13.450 1.00 75.00 72 HIS A CA 1
ATOM 518 C C . HIS A 1 72 ? -2.713 0.661 -13.187 1.00 75.00 72 HIS A C 1
ATOM 520 O O . HIS A 1 72 ? -2.891 -0.333 -12.481 1.00 75.00 72 HIS A O 1
ATOM 526 N N . LEU A 1 73 ? -3.739 1.307 -13.754 1.00 74.00 73 LEU A N 1
ATOM 527 C CA . LEU A 1 73 ? -5.146 0.928 -13.538 1.00 74.00 73 LEU A CA 1
ATOM 528 C C . LEU A 1 73 ? -5.522 -0.437 -14.113 1.00 74.00 73 LEU A C 1
ATOM 530 O O . LEU A 1 73 ? -6.433 -1.079 -13.597 1.00 74.00 73 LEU A O 1
ATOM 534 N N . GLU A 1 74 ? -4.842 -0.884 -15.164 1.00 75.81 74 GLU A N 1
ATOM 535 C CA . GLU A 1 74 ? -5.085 -2.183 -15.806 1.00 75.81 74 GLU A CA 1
ATOM 536 C C . GLU A 1 74 ? -4.873 -3.371 -14.857 1.00 75.81 74 GLU A C 1
ATOM 538 O O . GLU A 1 74 ? -5.511 -4.413 -14.982 1.00 75.81 74 GLU A O 1
ATOM 543 N N . GLU A 1 75 ? -4.048 -3.181 -13.836 1.00 74.38 75 GLU A N 1
ATOM 544 C CA . GLU A 1 75 ? -3.639 -4.222 -12.895 1.00 74.38 75 GLU A CA 1
ATOM 545 C C . GLU A 1 75 ? -4.434 -4.194 -11.599 1.00 74.38 75 GLU A C 1
ATOM 547 O O . GLU A 1 75 ? -4.437 -5.161 -10.830 1.00 74.38 75 GLU A O 1
ATOM 552 N N . LEU A 1 76 ? -5.149 -3.086 -11.379 1.00 79.75 76 LEU A N 1
ATOM 553 C CA . LEU A 1 76 ? -6.032 -2.916 -10.243 1.00 79.75 76 LEU A CA 1
ATOM 554 C C . LEU A 1 76 ? -6.967 -4.118 -10.140 1.00 79.75 76 LEU A C 1
ATOM 556 O O . LEU A 1 76 ? -7.136 -4.632 -9.041 1.00 79.75 76 LEU A O 1
ATOM 560 N N . ALA A 1 77 ? -7.491 -4.598 -11.280 1.00 77.62 77 ALA A N 1
ATOM 561 C CA . ALA A 1 77 ? -8.400 -5.738 -11.417 1.00 77.62 77 ALA A CA 1
ATOM 562 C C . ALA A 1 77 ? -7.945 -7.007 -10.665 1.00 77.62 77 ALA A C 1
ATOM 564 O O . ALA A 1 77 ? -8.734 -7.626 -9.953 1.00 77.62 77 ALA A O 1
ATOM 565 N N . ALA A 1 78 ? -6.683 -7.406 -10.815 1.00 76.00 78 ALA A N 1
ATOM 566 C CA . ALA A 1 78 ? -6.177 -8.625 -10.185 1.00 76.00 78 ALA A CA 1
ATOM 567 C C . ALA A 1 78 ? -5.897 -8.406 -8.692 1.00 76.00 78 ALA A C 1
ATOM 569 O O . ALA A 1 78 ? -6.215 -9.245 -7.846 1.00 76.00 78 ALA A O 1
ATOM 570 N N . VAL A 1 79 ? -5.339 -7.244 -8.360 1.00 83.12 79 VAL A N 1
ATOM 571 C CA . VAL A 1 79 ? -4.918 -6.923 -6.997 1.00 83.12 79 VAL A CA 1
ATOM 572 C C . VAL A 1 79 ? -6.077 -6.628 -6.069 1.00 83.12 79 VAL A C 1
ATOM 574 O O . VAL A 1 79 ? -6.054 -7.063 -4.917 1.00 83.12 79 VAL A O 1
ATOM 577 N N . TRP A 1 80 ? -7.107 -5.932 -6.545 1.00 83.50 80 TRP A N 1
ATOM 578 C CA . TRP A 1 80 ? -8.256 -5.623 -5.703 1.00 83.50 80 TRP A CA 1
ATOM 579 C C . TRP A 1 80 ? -8.966 -6.915 -5.277 1.00 83.50 80 TRP A C 1
ATOM 581 O O . TRP A 1 80 ? -9.316 -7.041 -4.107 1.00 83.50 80 TRP A O 1
ATOM 591 N N . GLN A 1 81 ? -9.121 -7.898 -6.178 1.00 85.12 81 GLN A N 1
ATOM 592 C CA . GLN A 1 81 ? -9.777 -9.167 -5.852 1.00 85.12 81 GLN A CA 1
ATOM 593 C C . GLN A 1 81 ? -8.989 -9.917 -4.772 1.00 85.12 81 GLN A C 1
ATOM 595 O O . GLN A 1 81 ? -9.563 -10.315 -3.760 1.00 85.12 81 GLN A O 1
ATOM 600 N N . TRP A 1 82 ? -7.664 -10.011 -4.931 1.00 88.56 82 TRP A N 1
ATOM 601 C CA . TRP A 1 82 ? -6.797 -10.613 -3.919 1.00 88.56 82 TRP A CA 1
ATOM 602 C C . TRP A 1 82 ? -6.897 -9.879 -2.572 1.00 88.56 82 TRP A C 1
ATOM 604 O O . TRP A 1 82 ? -7.042 -10.517 -1.530 1.00 88.56 82 TRP A O 1
ATOM 614 N N . LEU A 1 83 ? -6.880 -8.541 -2.579 1.00 90.06 83 LEU A N 1
ATOM 615 C CA . LEU A 1 83 ? -6.988 -7.723 -1.367 1.00 90.06 83 LEU A CA 1
ATOM 616 C C . LEU A 1 83 ? -8.305 -7.986 -0.637 1.00 90.06 83 LEU A C 1
ATOM 618 O O . LEU A 1 83 ? -8.321 -8.075 0.592 1.00 90.06 83 LEU A O 1
ATOM 622 N N . LEU A 1 84 ? -9.405 -8.145 -1.373 1.00 87.44 84 LEU A N 1
ATOM 623 C CA . LEU A 1 84 ? -10.698 -8.439 -0.765 1.00 87.44 84 LEU A CA 1
ATOM 624 C C . LEU A 1 84 ? -10.765 -9.807 -0.124 1.00 87.44 84 LEU A C 1
ATOM 626 O O . LEU A 1 84 ? -11.349 -9.939 0.947 1.00 87.44 84 LEU A O 1
ATOM 630 N N . ASP A 1 85 ? -10.184 -10.804 -0.776 1.00 89.44 85 ASP A N 1
ATOM 631 C CA . ASP A 1 85 ? -10.260 -12.171 -0.285 1.00 89.44 85 ASP A CA 1
ATOM 632 C C . ASP A 1 85 ? -9.317 -12.403 0.911 1.00 89.44 85 ASP A C 1
ATOM 634 O O . ASP A 1 85 ? -9.570 -13.297 1.716 1.00 89.44 85 ASP A O 1
ATOM 638 N N . ASN A 1 86 ? -8.267 -11.583 1.071 1.00 91.12 86 ASN A N 1
ATOM 639 C CA . ASN A 1 86 ? -7.213 -11.817 2.069 1.00 91.12 86 ASN A CA 1
ATOM 640 C C . ASN A 1 86 ? -7.109 -10.753 3.174 1.00 91.12 86 ASN A C 1
ATOM 642 O O . ASN A 1 86 ? -6.682 -11.071 4.284 1.00 91.12 86 ASN A O 1
ATOM 646 N N . CYS A 1 87 ? -7.454 -9.493 2.901 1.00 90.75 87 CYS A N 1
ATOM 647 C CA . CYS A 1 87 ? -7.195 -8.384 3.827 1.00 90.75 87 CYS A CA 1
ATOM 648 C C . CYS A 1 87 ? -8.466 -7.697 4.325 1.00 90.75 87 CYS A C 1
ATOM 650 O O . CYS A 1 87 ? -8.518 -7.272 5.482 1.00 90.75 87 CYS A O 1
ATOM 652 N N . ALA A 1 88 ? -9.471 -7.557 3.460 1.00 90.12 88 ALA A N 1
ATOM 653 C CA . ALA A 1 88 ? -10.649 -6.761 3.765 1.00 90.12 88 ALA A CA 1
ATOM 654 C C . ALA A 1 88 ? -11.682 -7.538 4.595 1.00 90.12 88 ALA A C 1
ATOM 656 O O . ALA A 1 88 ? -11.986 -8.702 4.337 1.00 90.12 88 ALA A O 1
ATOM 657 N N . ARG A 1 89 ? -12.266 -6.870 5.588 1.00 91.00 89 ARG A N 1
ATOM 658 C CA . ARG A 1 89 ? -13.378 -7.378 6.402 1.00 91.00 89 ARG A CA 1
ATOM 659 C C . ARG A 1 89 ? -14.663 -6.625 6.079 1.00 91.00 89 ARG A C 1
ATOM 661 O O . ARG A 1 89 ? -14.642 -5.523 5.538 1.00 91.00 89 ARG A O 1
ATOM 668 N N . LYS A 1 90 ? -15.812 -7.208 6.434 1.00 89.12 90 LYS A N 1
ATOM 669 C CA . LYS A 1 90 ? -17.103 -6.517 6.296 1.00 89.12 90 LYS A CA 1
ATOM 670 C C . LYS A 1 90 ? -17.082 -5.213 7.091 1.00 89.12 90 LYS A C 1
ATOM 672 O O . LYS A 1 90 ? -16.721 -5.215 8.263 1.00 89.12 90 LYS A O 1
ATOM 677 N N . GLY A 1 91 ? -17.505 -4.132 6.448 1.00 89.38 91 GLY A N 1
ATOM 678 C CA . GLY A 1 91 ? -17.491 -2.786 7.011 1.00 89.38 91 GLY A CA 1
ATOM 679 C C . GLY A 1 91 ? -16.186 -2.013 6.815 1.00 89.38 91 GLY A C 1
ATOM 680 O O . GLY A 1 91 ? -16.231 -0.799 6.985 1.00 89.38 91 GLY A O 1
ATOM 681 N N . ASP A 1 92 ? -15.080 -2.649 6.404 1.00 91.56 92 ASP A N 1
ATOM 682 C CA . ASP A 1 92 ? -13.832 -1.931 6.114 1.00 91.56 92 ASP A CA 1
ATOM 683 C C . ASP A 1 92 ? -14.048 -0.898 4.999 1.00 91.56 92 ASP A C 1
ATOM 685 O O . ASP A 1 92 ? -14.826 -1.110 4.058 1.00 91.56 92 ASP A O 1
ATOM 689 N N . LYS A 1 93 ? -13.340 0.225 5.106 1.00 91.44 93 LYS A N 1
ATOM 690 C CA . LYS A 1 93 ? -13.237 1.234 4.054 1.00 91.44 93 LYS A CA 1
ATOM 691 C C . LYS A 1 93 ? -12.050 0.917 3.153 1.00 91.44 93 LYS A C 1
ATOM 693 O O . LYS A 1 93 ? -10.994 0.516 3.638 1.00 91.44 93 LYS A O 1
ATOM 698 N N . LEU A 1 94 ? -12.204 1.135 1.851 1.00 90.56 94 LEU A N 1
ATOM 699 C CA . LEU A 1 94 ? -11.100 1.039 0.897 1.00 90.56 94 LEU A CA 1
ATOM 700 C C . LEU A 1 94 ? -10.868 2.395 0.237 1.00 90.56 94 LEU A C 1
ATOM 702 O O . LEU A 1 94 ? -11.761 2.939 -0.408 1.00 90.56 94 LEU A O 1
ATOM 706 N N . SER A 1 95 ? -9.649 2.903 0.340 1.00 90.88 95 SER A N 1
ATOM 707 C CA . SER A 1 95 ? -9.214 4.098 -0.376 1.00 90.88 95 SER A CA 1
ATOM 708 C C . SER A 1 95 ? -8.248 3.681 -1.476 1.00 90.88 95 SER A C 1
ATOM 710 O O . SER A 1 95 ? -7.178 3.155 -1.189 1.00 90.88 95 SER A O 1
ATOM 712 N N . ILE A 1 96 ? -8.636 3.864 -2.739 1.00 89.06 96 ILE A N 1
ATOM 713 C CA . ILE A 1 96 ? -7.841 3.474 -3.911 1.00 89.06 96 ILE A CA 1
ATOM 714 C C . ILE A 1 96 ? -7.194 4.715 -4.497 1.00 89.06 96 ILE A C 1
ATOM 716 O O . ILE A 1 96 ? -7.885 5.633 -4.941 1.00 89.06 96 ILE A O 1
ATOM 720 N N . TRP A 1 97 ? -5.871 4.765 -4.468 1.00 88.69 97 TRP A N 1
ATOM 721 C CA . TRP A 1 97 ? -5.109 5.914 -4.917 1.00 88.69 97 TRP A CA 1
ATOM 722 C C . TRP A 1 97 ? -4.296 5.546 -6.133 1.00 88.69 97 TRP A C 1
ATOM 724 O O . TRP A 1 97 ? -3.353 4.758 -6.071 1.00 88.69 97 TRP A O 1
ATOM 734 N N . HIS A 1 98 ? -4.699 6.129 -7.250 1.00 85.31 98 HIS A N 1
ATOM 735 C CA . HIS A 1 98 ? -4.020 5.957 -8.510 1.00 85.31 98 HIS A CA 1
ATOM 736 C C . HIS A 1 98 ? -2.943 7.025 -8.651 1.00 85.31 98 HIS A C 1
ATOM 738 O O . HIS A 1 98 ? -3.241 8.218 -8.736 1.00 85.31 98 HIS A O 1
ATOM 744 N N . VAL A 1 99 ? -1.696 6.576 -8.673 1.00 78.88 99 VAL A N 1
ATOM 745 C CA . VAL A 1 99 ? -0.526 7.373 -9.010 1.00 78.88 99 VAL A CA 1
ATOM 746 C C . VAL A 1 99 ? -0.556 7.596 -10.518 1.00 78.88 99 VAL A C 1
ATOM 748 O O . VAL A 1 99 ? -0.114 6.757 -11.294 1.00 78.88 99 VAL A O 1
ATOM 751 N N . ALA A 1 100 ? -1.185 8.691 -10.940 1.00 66.56 100 ALA A N 1
ATOM 752 C CA . ALA A 1 100 ? -1.368 8.982 -12.349 1.00 66.56 100 ALA A CA 1
ATOM 753 C C . ALA A 1 100 ? -0.133 9.713 -12.885 1.00 66.56 100 ALA A C 1
ATOM 755 O O . ALA A 1 100 ? 0.197 10.817 -12.447 1.00 66.56 100 ALA A O 1
ATOM 756 N N . GLY A 1 101 ? 0.518 9.126 -13.891 1.00 60.00 101 GLY A N 1
ATOM 757 C CA . GLY A 1 101 ? 1.339 9.909 -14.810 1.00 60.00 101 GLY A CA 1
ATOM 758 C C . GLY A 1 101 ? 0.472 10.905 -15.602 1.00 60.00 101 GLY A C 1
ATOM 759 O O . GLY A 1 101 ? -0.757 10.836 -15.553 1.00 60.00 101 GLY A O 1
ATOM 760 N N . PRO A 1 102 ? 1.070 11.805 -16.400 1.00 52.31 102 PRO A N 1
ATOM 761 C CA . PRO A 1 102 ? 0.335 12.780 -17.224 1.00 52.31 102 PRO A CA 1
ATOM 762 C C . PRO A 1 102 ? -0.639 12.149 -18.246 1.00 52.31 102 PRO A C 1
ATOM 764 O O . PRO A 1 102 ? -1.405 12.849 -18.906 1.00 52.31 102 PRO A O 1
ATOM 767 N N . SER A 1 103 ? -0.631 10.823 -18.388 1.00 49.94 103 SER A N 1
ATOM 768 C CA . SER A 1 103 ? -1.523 10.054 -19.248 1.00 4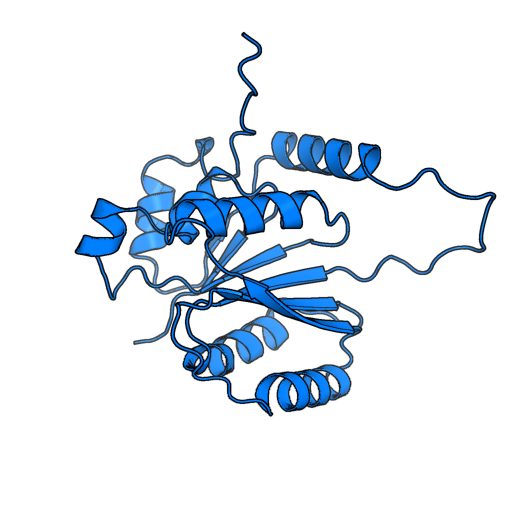9.94 103 SER A CA 1
ATOM 769 C C . SER A 1 103 ? -2.905 9.873 -18.605 1.00 49.94 103 SER A C 1
ATOM 771 O O . SER A 1 103 ? -3.145 8.956 -17.824 1.00 49.94 103 SER A O 1
ATOM 773 N N . LEU A 1 104 ? -3.845 10.736 -18.993 1.00 50.22 104 LEU A N 1
ATOM 774 C CA . LEU A 1 104 ? -5.277 10.668 -18.678 1.00 50.22 104 LEU A CA 1
ATOM 775 C C . LEU A 1 104 ? -5.995 9.521 -19.423 1.00 50.22 104 LEU A C 1
ATOM 777 O O . LEU A 1 104 ? -7.033 9.741 -20.047 1.00 50.22 104 LEU A O 1
ATOM 781 N N . SER A 1 105 ? -5.498 8.280 -19.370 1.00 52.06 105 SER A N 1
ATOM 782 C CA . SER A 1 105 ? -6.294 7.117 -19.802 1.00 52.06 105 SER A CA 1
ATOM 783 C C . SER A 1 105 ? -7.331 6.766 -18.724 1.00 52.06 105 SER A C 1
ATOM 785 O O . SER A 1 105 ? -7.346 5.692 -18.128 1.00 52.06 105 SER A O 1
ATOM 787 N N . GLY A 1 106 ? -8.205 7.725 -18.414 1.00 53.94 106 GLY A N 1
ATOM 788 C CA . GLY A 1 106 ? -9.300 7.530 -17.481 1.00 53.94 106 GLY A CA 1
ATOM 789 C C . GLY A 1 106 ? -10.339 6.612 -18.106 1.00 53.94 106 GLY A C 1
ATOM 790 O O . GLY A 1 106 ? -10.969 6.975 -19.094 1.00 53.94 106 GLY A O 1
ATOM 791 N N . MET A 1 107 ? -10.554 5.440 -17.515 1.00 60.12 107 MET A N 1
ATOM 792 C CA . MET A 1 107 ? -11.823 4.734 -17.662 1.00 60.12 107 MET A CA 1
ATOM 793 C C . MET A 1 107 ? -12.816 5.358 -16.670 1.00 60.12 107 MET A C 1
ATOM 795 O O . MET A 1 107 ? -12.756 5.029 -15.482 1.00 60.12 107 MET A O 1
ATOM 799 N N . PRO A 1 108 ? -13.732 6.249 -17.097 1.00 62.44 108 PRO A N 1
ATOM 800 C CA . PRO A 1 108 ? -14.632 6.955 -16.180 1.00 62.44 108 PRO A CA 1
ATOM 801 C C . PRO A 1 108 ? -15.584 6.015 -15.422 1.00 62.44 108 PRO A C 1
ATOM 803 O O . PRO A 1 108 ? -16.129 6.387 -14.388 1.00 62.44 108 PRO A O 1
ATOM 806 N N . SER A 1 109 ? -15.776 4.785 -15.905 1.00 73.81 109 SER A N 1
ATOM 807 C CA . SER A 1 109 ? -16.660 3.781 -15.307 1.00 73.81 109 SER A CA 1
ATOM 808 C C . SER A 1 109 ? -16.009 2.939 -14.207 1.00 73.81 109 SER A C 1
ATOM 810 O O . SER A 1 109 ? -16.724 2.289 -13.441 1.00 73.81 109 SER A O 1
ATOM 812 N N . LEU A 1 110 ? -14.678 2.930 -14.101 1.00 75.31 110 LEU A N 1
ATOM 813 C CA . LEU A 1 110 ? -13.961 2.027 -13.200 1.00 75.31 110 LEU A CA 1
ATOM 814 C C . LEU A 1 110 ? -14.255 2.301 -11.709 1.00 75.31 110 LEU A C 1
ATOM 816 O O . LEU A 1 110 ? -14.572 1.342 -11.000 1.00 75.31 110 LEU A O 1
ATOM 820 N N . PRO A 1 111 ? -14.280 3.557 -11.217 1.00 75.06 111 PRO A N 1
ATOM 821 C CA . PRO A 1 111 ? -14.665 3.836 -9.830 1.00 75.06 111 PRO A CA 1
ATOM 822 C C . PRO A 1 111 ? -16.101 3.392 -9.503 1.00 75.06 111 PRO A C 1
ATOM 824 O O . PRO A 1 111 ? -16.371 2.838 -8.434 1.00 75.06 111 PRO A O 1
ATOM 827 N N . THR A 1 112 ? -17.038 3.585 -10.436 1.00 80.69 112 THR A N 1
ATOM 828 C CA . THR A 1 112 ? -18.441 3.167 -10.282 1.00 80.69 112 THR A CA 1
ATOM 829 C C . THR A 1 112 ? -18.596 1.643 -10.287 1.00 80.69 112 THR A C 1
ATOM 831 O O . THR A 1 112 ? -19.354 1.090 -9.486 1.00 80.69 112 THR A O 1
ATOM 834 N N . ALA A 1 113 ? -17.864 0.944 -11.156 1.00 81.69 113 ALA A N 1
ATOM 835 C CA . ALA A 1 113 ? -17.868 -0.514 -11.207 1.00 81.69 113 ALA A CA 1
ATOM 836 C C . ALA A 1 113 ? -17.299 -1.112 -9.913 1.00 81.69 113 ALA A C 1
ATOM 838 O O . ALA A 1 113 ? -17.943 -1.963 -9.294 1.00 81.69 113 ALA A O 1
ATOM 839 N N . LEU A 1 114 ? -16.150 -0.597 -9.460 1.00 79.06 114 LEU A N 1
ATOM 840 C CA . LEU A 1 114 ? -15.513 -1.022 -8.217 1.00 79.06 114 LEU A CA 1
ATOM 841 C C . LEU A 1 114 ? -16.438 -0.786 -7.030 1.00 79.06 114 LEU A C 1
ATOM 843 O O . LEU A 1 114 ? -16.795 -1.744 -6.353 1.00 79.06 114 LEU A O 1
ATOM 847 N N . SER A 1 115 ? -16.912 0.444 -6.818 1.00 81.19 115 SER A N 1
ATOM 848 C CA . SER A 1 115 ? -17.822 0.768 -5.705 1.00 81.19 115 SER A CA 1
ATOM 849 C C . SER A 1 115 ? -19.063 -0.134 -5.659 1.00 81.19 115 SER A C 1
ATOM 851 O O . SER A 1 115 ? -19.439 -0.614 -4.586 1.00 81.19 115 SER A O 1
ATOM 853 N N . THR A 1 116 ? -19.663 -0.444 -6.813 1.00 84.94 116 THR A N 1
ATOM 854 C CA . THR A 1 116 ? -20.802 -1.372 -6.901 1.00 84.94 116 THR A CA 1
ATOM 855 C C . THR A 1 116 ? -20.418 -2.779 -6.441 1.00 84.94 116 THR A C 1
ATOM 857 O O . THR A 1 116 ? -21.141 -3.406 -5.662 1.00 84.94 116 THR A O 1
ATOM 860 N N . GLN A 1 117 ? -19.270 -3.278 -6.894 1.00 83.75 117 GLN A N 1
ATOM 861 C CA . GLN A 1 117 ? -18.750 -4.586 -6.515 1.00 83.75 117 GLN A CA 1
ATOM 862 C C . GLN A 1 117 ? -18.390 -4.659 -5.024 1.00 83.75 117 GLN A C 1
ATOM 864 O O . GLN A 1 117 ? -18.686 -5.659 -4.368 1.00 83.75 117 GLN A O 1
ATOM 869 N N . MET A 1 118 ? -17.836 -3.585 -4.460 1.00 80.06 118 MET A N 1
ATOM 870 C CA . MET A 1 118 ? -17.460 -3.513 -3.045 1.00 80.06 118 MET A CA 1
ATOM 871 C C . MET A 1 118 ? -18.687 -3.523 -2.134 1.00 80.06 118 MET A C 1
ATOM 873 O O . MET A 1 118 ? -18.730 -4.267 -1.153 1.00 80.06 118 MET A O 1
ATOM 877 N N . ARG A 1 119 ? -19.733 -2.769 -2.501 1.00 82.31 119 ARG A N 1
ATOM 878 C CA . ARG A 1 119 ? -20.996 -2.760 -1.755 1.00 82.31 119 ARG A CA 1
ATOM 879 C C . ARG A 1 119 ? -21.626 -4.155 -1.719 1.00 82.31 119 ARG A C 1
ATOM 881 O O . ARG A 1 119 ? -22.122 -4.572 -0.677 1.00 82.31 119 ARG A O 1
ATOM 888 N N . ARG A 1 120 ? -21.541 -4.921 -2.817 1.00 86.81 120 ARG A N 1
ATOM 889 C CA . ARG A 1 120 ? -22.012 -6.322 -2.867 1.00 86.81 120 ARG A CA 1
ATOM 890 C C . ARG A 1 120 ? -21.244 -7.251 -1.923 1.00 86.81 120 ARG A C 1
ATOM 892 O O . ARG A 1 120 ? -21.813 -8.228 -1.449 1.00 86.81 120 ARG A O 1
ATOM 899 N N . ARG A 1 121 ? -19.974 -6.957 -1.634 1.00 84.12 121 ARG A N 1
ATOM 900 C CA . ARG A 1 121 ? -19.139 -7.720 -0.689 1.00 84.12 121 ARG A CA 1
ATOM 901 C C . ARG A 1 121 ? -19.313 -7.277 0.771 1.00 84.12 121 ARG A C 1
ATOM 903 O O . ARG A 1 121 ? -18.748 -7.905 1.662 1.00 84.12 121 ARG A O 1
ATOM 910 N N . GLY A 1 122 ? -20.128 -6.252 1.033 1.00 85.06 122 GLY A N 1
ATOM 911 C CA . GLY A 1 122 ? -20.387 -5.747 2.382 1.00 85.06 122 GLY A CA 1
ATOM 912 C C . GLY A 1 122 ? -19.258 -4.884 2.945 1.00 85.06 122 GLY A C 1
ATOM 913 O O . GLY A 1 122 ? -19.122 -4.787 4.164 1.00 85.06 122 GLY A O 1
ATOM 914 N N . LEU A 1 123 ? -18.440 -4.285 2.077 1.00 84.88 123 LEU A N 1
ATOM 915 C CA . LEU A 1 123 ? -17.521 -3.223 2.480 1.00 84.88 123 LEU A CA 1
ATOM 916 C C . LEU A 1 123 ? -18.283 -1.933 2.764 1.00 84.88 123 LEU A C 1
ATOM 918 O O . LEU A 1 123 ? -19.401 -1.746 2.279 1.00 84.88 123 LEU A O 1
ATOM 922 N N . GLY A 1 124 ? -17.670 -1.071 3.570 1.00 84.19 124 GLY A N 1
ATOM 923 C CA . GLY A 1 124 ? -18.225 0.223 3.930 1.00 84.19 124 GLY A CA 1
ATOM 924 C C . GLY A 1 124 ? -18.125 1.214 2.773 1.00 84.19 124 GLY A C 1
ATOM 925 O O . GLY A 1 124 ? -18.865 1.151 1.792 1.00 84.19 124 GLY A O 1
ATOM 926 N N . GLU A 1 125 ? -17.217 2.172 2.916 1.00 87.00 125 GLU A N 1
ATOM 927 C CA . GLU A 1 125 ? -17.023 3.263 1.965 1.00 87.00 125 GLU A CA 1
ATOM 928 C C . GLU A 1 125 ? -15.831 2.987 1.049 1.00 87.00 125 GLU A C 1
ATOM 930 O O . GLU A 1 125 ? -14.810 2.455 1.487 1.00 87.00 125 GLU A O 1
ATOM 935 N N . VAL A 1 126 ? -15.964 3.368 -0.221 1.00 85.69 126 VAL A N 1
ATOM 936 C CA . VAL A 1 126 ? -14.899 3.250 -1.216 1.00 85.69 126 VAL A CA 1
ATOM 937 C C . VAL A 1 126 ? -14.605 4.629 -1.754 1.00 85.69 126 VAL A C 1
ATOM 939 O O . VAL A 1 126 ? -15.494 5.259 -2.328 1.00 85.69 126 VAL A O 1
ATOM 942 N N . SER A 1 127 ? -13.371 5.081 -1.582 1.00 87.44 127 SER A N 1
ATOM 943 C CA . SER A 1 127 ? -12.907 6.338 -2.152 1.00 87.44 127 SER A CA 1
ATOM 944 C C . SER A 1 127 ? -11.910 6.062 -3.271 1.00 87.44 127 SER A C 1
ATOM 946 O O . SER A 1 127 ? -11.158 5.085 -3.234 1.00 87.44 127 SER A O 1
ATOM 948 N N . PHE A 1 128 ? -11.936 6.908 -4.294 1.00 85.62 128 PHE A N 1
ATOM 949 C CA . PHE A 1 128 ? -10.982 6.855 -5.387 1.00 85.62 128 PHE A CA 1
ATOM 950 C C . PHE A 1 128 ? -10.345 8.231 -5.537 1.00 85.62 128 PHE A C 1
ATOM 952 O O . PHE A 1 128 ? -11.055 9.222 -5.713 1.00 85.62 128 PHE A O 1
ATOM 959 N N . SER A 1 129 ? -9.019 8.276 -5.471 1.00 86.06 129 SER A N 1
ATOM 960 C CA . SER A 1 129 ? -8.241 9.509 -5.543 1.00 86.06 129 SER A CA 1
ATOM 961 C C . SER A 1 129 ? -7.144 9.377 -6.587 1.00 86.06 129 SER A C 1
ATOM 963 O O . SER A 1 129 ? -6.529 8.322 -6.736 1.00 86.06 129 SER A O 1
ATOM 965 N N . HIS A 1 130 ? -6.874 10.469 -7.290 1.00 84.81 130 HIS A N 1
ATOM 966 C CA . HIS A 1 130 ? -5.708 10.576 -8.153 1.00 84.81 130 HIS A CA 1
ATOM 967 C C . HIS A 1 130 ? -4.604 11.314 -7.407 1.00 84.81 130 HIS A C 1
ATOM 969 O O . HIS A 1 130 ? -4.834 12.408 -6.889 1.00 84.81 130 HIS A O 1
ATOM 975 N N . LEU A 1 131 ? -3.420 10.714 -7.365 1.00 83.31 131 LEU A N 1
ATOM 976 C CA . LEU A 1 131 ? -2.207 11.377 -6.924 1.00 83.31 131 LEU A CA 1
ATOM 977 C C . LEU A 1 131 ? -1.462 11.910 -8.138 1.00 83.31 131 LEU A C 1
ATOM 979 O O . LEU A 1 131 ? -1.254 11.185 -9.111 1.00 83.31 131 LEU A O 1
ATOM 983 N N . TYR A 1 132 ? -1.043 13.166 -8.036 1.00 81.00 132 TYR A N 1
ATOM 984 C CA . TYR A 1 132 ? -0.226 13.836 -9.033 1.00 81.00 132 TYR A CA 1
ATOM 985 C C . TYR A 1 132 ? 1.077 14.275 -8.374 1.00 81.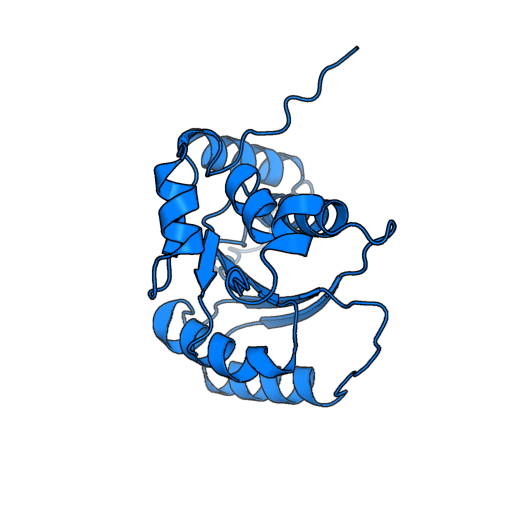00 132 TYR A C 1
ATOM 987 O O . TYR A 1 132 ? 1.060 14.882 -7.300 1.00 81.00 132 TYR A O 1
ATOM 995 N N . SER A 1 133 ? 2.203 13.981 -9.021 1.00 79.50 133 SER A N 1
ATOM 996 C CA . SER A 1 133 ? 3.478 14.570 -8.620 1.00 79.50 133 SER A CA 1
ATOM 997 C C . SER A 1 133 ? 3.505 16.035 -9.039 1.00 79.50 133 SER A C 1
ATOM 999 O O . SER A 1 133 ? 3.255 16.356 -10.202 1.00 79.50 133 SER A O 1
ATOM 1001 N N . SER A 1 134 ? 3.834 16.919 -8.103 1.00 73.56 134 SER A N 1
ATOM 1002 C CA . SER A 1 134 ? 4.040 18.340 -8.394 1.00 73.56 134 SER A CA 1
ATOM 1003 C C . SER A 1 134 ? 5.368 18.589 -9.119 1.00 73.56 134 SER A C 1
ATOM 1005 O O . SER A 1 134 ? 5.504 19.559 -9.863 1.00 73.56 134 SER A O 1
ATOM 1007 N N . THR A 1 135 ? 6.332 17.685 -8.932 1.00 75.94 135 THR A N 1
ATOM 1008 C CA . THR A 1 135 ? 7.697 17.759 -9.472 1.00 75.94 135 THR A CA 1
ATOM 1009 C C . THR A 1 135 ? 7.959 16.766 -10.605 1.00 75.94 135 THR A C 1
ATOM 1011 O O . THR A 1 135 ? 8.997 16.841 -11.258 1.00 75.94 135 THR A O 1
ATOM 1014 N N . GLY A 1 136 ? 7.044 15.821 -10.835 1.00 72.06 136 GLY A N 1
ATOM 1015 C CA . GLY A 1 136 ? 7.279 14.653 -11.687 1.00 72.06 136 GLY A CA 1
ATOM 1016 C C . GLY A 1 136 ? 8.137 13.568 -11.021 1.00 72.06 136 GLY A C 1
ATOM 1017 O O . GLY A 1 136 ? 8.401 12.547 -11.650 1.00 72.06 136 GLY A O 1
ATOM 1018 N N . ASP A 1 137 ? 8.559 13.764 -9.767 1.00 77.62 137 ASP A N 1
ATOM 1019 C CA . ASP A 1 137 ? 9.331 12.788 -9.000 1.00 77.62 137 ASP A CA 1
ATOM 1020 C C . ASP A 1 137 ? 8.409 11.780 -8.291 1.00 77.62 137 ASP A C 1
ATOM 1022 O O . ASP 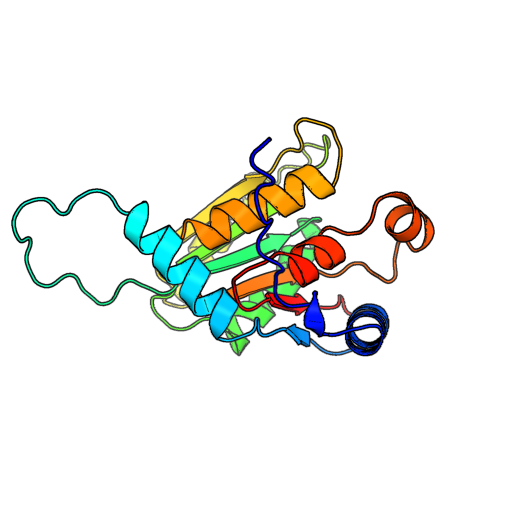A 1 137 ? 7.364 12.131 -7.731 1.00 77.62 137 ASP A O 1
ATOM 1026 N N . ASN A 1 138 ? 8.830 10.516 -8.282 1.00 77.12 138 ASN A N 1
ATOM 1027 C CA . ASN A 1 138 ? 8.208 9.428 -7.534 1.00 77.12 138 ASN A CA 1
ATOM 1028 C C . ASN A 1 138 ? 8.330 9.620 -6.020 1.00 77.12 138 ASN A C 1
ATOM 1030 O O . ASN A 1 138 ? 7.467 9.150 -5.278 1.00 77.12 138 ASN A O 1
ATOM 1034 N N . GLN A 1 139 ? 9.382 10.299 -5.553 1.00 81.94 139 GLN A N 1
ATOM 1035 C CA . GLN A 1 139 ? 9.575 10.545 -4.124 1.00 81.94 139 GLN A CA 1
ATOM 1036 C C . GLN A 1 139 ? 8.506 11.473 -3.548 1.00 81.94 139 GLN A C 1
ATOM 1038 O O . GLN A 1 139 ? 7.985 11.172 -2.479 1.00 81.94 139 GLN A O 1
ATOM 1043 N N . ASP A 1 140 ? 8.118 12.525 -4.278 1.00 83.94 140 ASP A N 1
ATOM 1044 C CA . ASP A 1 140 ? 7.021 13.426 -3.884 1.00 83.94 140 ASP A CA 1
ATOM 1045 C C . ASP A 1 140 ? 5.722 12.628 -3.676 1.00 83.94 140 ASP A C 1
ATOM 1047 O O . ASP A 1 140 ? 5.067 12.710 -2.638 1.00 83.94 140 ASP A O 1
ATOM 1051 N N . MET A 1 141 ? 5.396 11.740 -4.618 1.00 85.75 141 MET A N 1
ATOM 1052 C CA . MET A 1 141 ? 4.192 10.908 -4.528 1.00 85.75 141 MET A CA 1
ATOM 1053 C C . MET A 1 141 ? 4.255 9.918 -3.360 1.00 85.75 141 MET A C 1
ATOM 1055 O O . MET A 1 141 ? 3.264 9.722 -2.654 1.00 85.75 141 MET A O 1
ATOM 1059 N N . ALA A 1 142 ? 5.417 9.308 -3.120 1.00 87.06 142 ALA A N 1
ATOM 1060 C CA . ALA A 1 142 ? 5.606 8.415 -1.984 1.00 87.06 142 ALA A CA 1
ATOM 1061 C C . ALA A 1 142 ? 5.496 9.154 -0.642 1.00 87.06 142 ALA A C 1
ATOM 1063 O O . ALA A 1 142 ? 4.892 8.635 0.298 1.00 87.06 142 ALA A O 1
ATOM 1064 N N . GLU A 1 143 ? 6.025 10.374 -0.559 1.00 88.50 143 GLU A N 1
ATOM 1065 C CA . GLU A 1 143 ? 5.908 11.211 0.628 1.00 88.50 143 GLU A CA 1
ATOM 1066 C C . GLU A 1 143 ? 4.444 11.586 0.892 1.00 88.50 143 GLU A C 1
ATOM 1068 O O . GLU A 1 143 ? 3.972 11.452 2.023 1.00 88.50 143 GLU A O 1
ATOM 1073 N N . GLN A 1 144 ? 3.689 11.966 -0.143 1.00 89.31 144 GLN A N 1
ATOM 1074 C CA . GLN A 1 144 ? 2.253 12.237 -0.025 1.00 89.31 144 GLN A CA 1
ATOM 1075 C C . GLN A 1 144 ? 1.489 11.025 0.530 1.00 89.31 144 GLN A C 1
ATOM 1077 O O . GLN A 1 144 ? 0.681 11.173 1.452 1.00 89.31 144 GLN A O 1
ATOM 1082 N N . VAL A 1 145 ? 1.790 9.815 0.044 1.00 89.38 145 VAL A N 1
ATOM 1083 C CA . VAL A 1 145 ? 1.209 8.572 0.578 1.00 89.38 145 VAL A CA 1
ATOM 1084 C C . VAL A 1 145 ? 1.561 8.378 2.055 1.00 89.38 145 VAL A C 1
ATOM 1086 O O . VAL A 1 145 ? 0.661 8.126 2.857 1.00 89.38 145 VAL A O 1
ATOM 1089 N N . CYS A 1 146 ? 2.831 8.535 2.446 1.00 89.19 146 CYS A N 1
ATOM 1090 C CA . CYS A 1 146 ? 3.254 8.442 3.849 1.00 89.19 146 CYS A CA 1
ATOM 1091 C C . CYS A 1 146 ? 2.510 9.445 4.737 1.00 89.19 146 CYS A C 1
ATOM 1093 O O . CYS A 1 146 ? 1.928 9.057 5.751 1.00 89.19 146 CYS A O 1
ATOM 1095 N N . GLN A 1 147 ? 2.488 10.721 4.345 1.00 88.25 147 GLN A N 1
ATOM 1096 C CA . GLN A 1 147 ? 1.861 11.790 5.120 1.00 88.25 147 GLN A CA 1
ATOM 1097 C C . GLN A 1 147 ? 0.364 11.556 5.305 1.00 88.25 147 GLN A C 1
ATOM 1099 O O . GLN A 1 147 ? -0.195 11.858 6.359 1.00 88.25 147 GLN A O 1
ATOM 1104 N N . MET A 1 148 ? -0.318 11.046 4.286 1.00 84.25 148 MET A N 1
ATOM 1105 C CA . MET A 1 148 ? -1.746 10.803 4.392 1.00 84.25 148 MET A CA 1
ATOM 1106 C C . MET A 1 148 ? -2.063 9.510 5.155 1.00 84.25 148 MET A C 1
ATOM 1108 O O . MET A 1 148 ? -3.000 9.508 5.954 1.00 84.25 148 MET A O 1
ATOM 1112 N N . ALA A 1 149 ? -1.261 8.451 4.998 1.00 86.38 149 ALA A N 1
ATOM 1113 C CA . ALA A 1 149 ? -1.360 7.256 5.836 1.00 86.38 149 ALA A CA 1
ATOM 1114 C C . ALA A 1 149 ? -1.136 7.593 7.321 1.00 86.38 149 ALA A C 1
ATOM 1116 O O . ALA A 1 149 ? -1.848 7.083 8.183 1.00 86.38 149 ALA A O 1
ATOM 1117 N N . GLU A 1 150 ? -0.202 8.499 7.625 1.00 85.44 150 GLU A N 1
ATOM 1118 C CA . GLU A 1 150 ? 0.032 9.022 8.976 1.00 85.44 150 GLU A CA 1
ATOM 1119 C C . GLU A 1 150 ? -1.168 9.826 9.505 1.00 85.44 150 GLU A C 1
ATOM 1121 O O . GLU A 1 150 ? -1.542 9.703 10.670 1.00 85.44 150 GLU A O 1
ATOM 1126 N N . ARG A 1 151 ? -1.812 10.632 8.650 1.00 81.56 151 ARG A N 1
ATOM 1127 C CA . ARG A 1 151 ? -2.986 11.442 9.023 1.00 81.56 151 ARG A CA 1
ATOM 1128 C C . ARG A 1 151 ? -4.250 10.616 9.243 1.00 81.56 151 ARG A C 1
ATOM 1130 O O . ARG A 1 151 ? -5.136 11.098 9.945 1.00 81.56 151 ARG A O 1
ATOM 1137 N N . SER A 1 152 ? -4.360 9.423 8.657 1.00 82.69 152 SER A N 1
ATOM 1138 C CA . SER A 1 152 ? -5.526 8.557 8.848 1.00 82.69 152 SER A CA 1
ATOM 1139 C C . SER A 1 152 ? -5.322 7.608 10.040 1.00 82.69 152 SER A C 1
ATOM 1141 O O . SER A 1 152 ? -4.589 6.614 9.938 1.00 82.69 152 SER A O 1
ATOM 1143 N N . PRO A 1 153 ? -5.990 7.845 11.188 1.00 80.81 153 PRO A N 1
ATOM 1144 C CA . PRO A 1 153 ? -5.962 6.894 12.295 1.00 80.81 153 PRO A CA 1
ATOM 1145 C C . PRO A 1 153 ? -6.690 5.590 11.945 1.00 80.81 153 PRO A C 1
ATOM 1147 O O . PRO A 1 153 ? -6.347 4.552 12.499 1.00 80.81 153 PRO A O 1
ATOM 1150 N N . ALA A 1 154 ? -7.650 5.634 11.013 1.00 86.81 154 ALA A N 1
ATOM 1151 C CA . ALA A 1 154 ? -8.387 4.463 10.545 1.00 86.81 154 ALA A CA 1
ATOM 1152 C C . ALA A 1 154 ? -7.550 3.579 9.610 1.00 86.81 154 ALA A C 1
ATOM 1154 O O . ALA A 1 154 ? -7.818 2.385 9.511 1.00 86.81 154 ALA A O 1
ATOM 1155 N N . CYS A 1 155 ? -6.534 4.138 8.940 1.00 89.06 155 CYS A N 1
ATOM 1156 C CA . CYS A 1 155 ? -5.670 3.374 8.046 1.00 89.06 155 CYS A CA 1
ATOM 1157 C C . CYS A 1 155 ? -4.873 2.327 8.835 1.00 89.06 155 CYS A C 1
ATOM 1159 O O . CYS A 1 155 ? -3.958 2.668 9.595 1.00 89.06 155 CYS A O 1
ATOM 1161 N N . LYS A 1 156 ? -5.230 1.050 8.652 1.00 91.31 156 LYS A N 1
ATOM 1162 C CA . LYS A 1 156 ? -4.565 -0.100 9.287 1.00 91.31 156 LYS A CA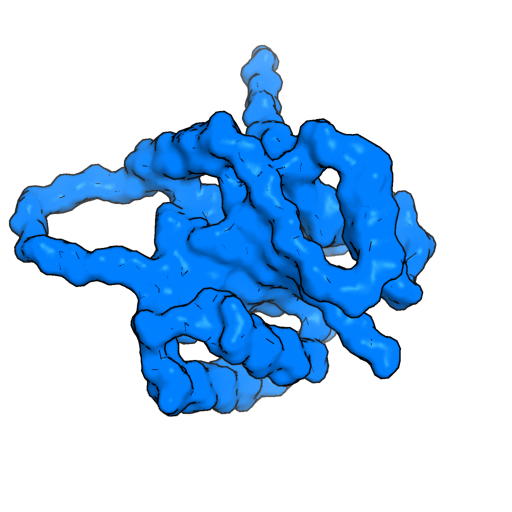 1
ATOM 1163 C C . LYS A 1 156 ? -3.499 -0.741 8.406 1.00 91.31 156 LYS A C 1
ATOM 1165 O O . LYS A 1 156 ? -2.612 -1.416 8.919 1.00 91.31 156 LYS A O 1
ATOM 1170 N N . LEU A 1 157 ? -3.609 -0.567 7.090 1.00 92.25 157 LEU A N 1
ATOM 1171 C CA . LEU A 1 157 ? -2.777 -1.248 6.106 1.00 92.25 157 LEU A CA 1
ATOM 1172 C C . LEU A 1 157 ? -2.642 -0.387 4.854 1.00 92.25 157 LEU A C 1
ATOM 1174 O O . LEU A 1 157 ? -3.646 0.040 4.282 1.00 92.25 157 LEU A O 1
ATOM 1178 N N . VAL A 1 158 ? -1.405 -0.194 4.408 1.00 92.12 158 VAL A N 1
ATOM 1179 C CA . VAL A 1 158 ? -1.094 0.342 3.084 1.00 92.12 158 VAL A CA 1
ATOM 1180 C C . VAL A 1 158 ? -0.733 -0.831 2.186 1.00 92.12 158 VAL A C 1
ATOM 1182 O O . VAL A 1 158 ? 0.112 -1.645 2.539 1.00 92.12 158 VAL A O 1
ATOM 1185 N N . VAL A 1 159 ? -1.375 -0.939 1.034 1.00 91.62 159 VAL A N 1
ATOM 1186 C CA . VAL A 1 159 ? -1.107 -1.960 0.026 1.00 91.62 159 VAL A CA 1
ATOM 1187 C C . VAL A 1 159 ? -0.531 -1.270 -1.195 1.00 91.62 159 VAL A C 1
ATOM 1189 O O . VAL A 1 159 ? -1.113 -0.310 -1.692 1.00 91.62 159 VAL A O 1
ATOM 1192 N N . LEU A 1 160 ? 0.601 -1.759 -1.683 1.00 89.50 160 LEU A N 1
ATOM 1193 C CA . LEU A 1 160 ? 1.249 -1.244 -2.877 1.00 89.50 160 LEU A CA 1
ATOM 1194 C C . LEU A 1 160 ? 1.538 -2.388 -3.847 1.00 89.50 160 LEU A C 1
ATOM 1196 O O . LEU A 1 160 ? 2.085 -3.428 -3.476 1.00 89.50 160 LEU A O 1
ATOM 1200 N N . LEU A 1 161 ? 1.205 -2.149 -5.1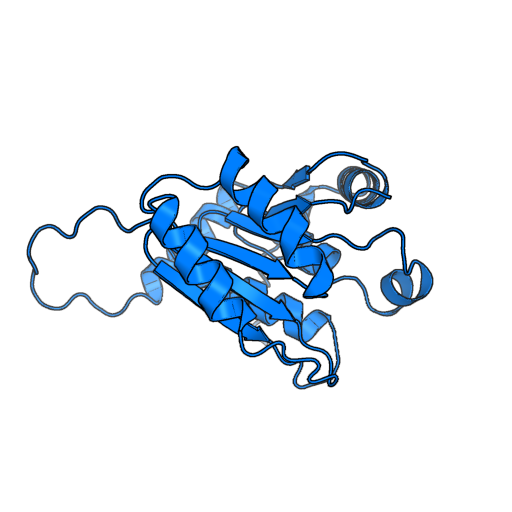09 1.00 83.44 161 LEU A N 1
ATOM 1201 C CA . LEU A 1 161 ? 1.654 -2.962 -6.230 1.00 83.44 161 LEU A CA 1
ATOM 1202 C C . LEU A 1 161 ? 3.137 -2.709 -6.509 1.00 83.44 161 LEU A C 1
ATOM 1204 O O . LEU A 1 161 ? 3.544 -1.583 -6.799 1.00 83.44 161 LEU A O 1
ATOM 1208 N N . ASN A 1 162 ? 3.944 -3.759 -6.392 1.00 75.62 162 ASN A N 1
ATOM 1209 C CA . ASN A 1 162 ? 5.366 -3.705 -6.661 1.00 75.62 162 ASN A CA 1
ATOM 1210 C C . ASN A 1 162 ? 5.693 -4.100 -8.108 1.00 75.62 162 ASN A C 1
ATOM 1212 O O . ASN A 1 162 ? 5.333 -5.179 -8.574 1.00 75.62 162 ASN A O 1
ATOM 1216 N N . TYR A 1 163 ? 6.472 -3.240 -8.762 1.00 69.31 163 TYR A N 1
ATOM 1217 C CA . TYR A 1 163 ? 6.888 -3.336 -10.157 1.00 69.31 163 TYR A CA 1
ATOM 1218 C C . TYR A 1 163 ? 8.357 -3.723 -10.351 1.00 69.31 163 TYR A C 1
ATOM 1220 O O . TYR A 1 163 ? 8.857 -3.597 -11.470 1.00 69.31 163 TYR A O 1
ATOM 1228 N N . SER A 1 164 ? 9.059 -4.186 -9.305 1.00 57.56 164 SER A N 1
ATOM 1229 C CA . SER A 1 164 ? 10.523 -4.400 -9.302 1.00 57.56 164 SER A CA 1
ATOM 1230 C C . SER A 1 164 ? 11.101 -5.166 -10.501 1.00 57.56 164 SER A C 1
ATOM 1232 O O . SER A 1 164 ? 12.299 -5.076 -10.759 1.00 57.56 164 SER A O 1
ATOM 1234 N N . ARG A 1 165 ? 10.293 -5.914 -11.264 1.00 57.53 165 ARG A N 1
ATOM 1235 C CA . ARG A 1 165 ? 10.759 -6.683 -12.427 1.00 57.53 165 ARG A CA 1
ATOM 1236 C C . ARG A 1 165 ? 10.789 -5.916 -13.755 1.00 57.53 165 ARG A C 1
ATOM 1238 O O . ARG A 1 165 ? 11.530 -6.325 -14.641 1.00 57.53 165 ARG A O 1
ATOM 1245 N N . ARG A 1 166 ? 10.040 -4.815 -13.928 1.00 55.78 166 ARG A N 1
ATOM 1246 C CA . ARG A 1 166 ? 9.893 -4.143 -15.244 1.00 55.78 166 ARG A CA 1
ATOM 1247 C C . ARG A 1 166 ? 10.797 -2.923 -15.475 1.00 55.78 166 ARG A C 1
ATOM 1249 O O . ARG A 1 166 ? 10.757 -2.352 -16.560 1.00 55.78 166 ARG A O 1
ATOM 1256 N N . GLY A 1 167 ? 11.650 -2.532 -14.523 1.00 53.72 167 GLY A N 1
ATOM 1257 C CA . GLY A 1 167 ? 12.389 -1.266 -14.647 1.00 53.72 167 GLY A CA 1
ATOM 1258 C C . GLY A 1 167 ? 13.615 -1.096 -13.756 1.00 53.72 167 GLY A C 1
ATOM 1259 O O . GLY A 1 167 ? 13.742 -0.057 -13.112 1.00 53.72 167 GLY A O 1
ATOM 1260 N N . LEU A 1 168 ? 14.544 -2.061 -13.756 1.00 57.28 168 LEU A N 1
ATOM 1261 C CA . LEU A 1 168 ? 15.791 -2.003 -12.967 1.00 57.28 168 LEU A CA 1
ATOM 1262 C C . LEU A 1 168 ? 16.561 -0.676 -13.126 1.00 57.28 168 LEU A C 1
ATOM 1264 O O . LEU A 1 168 ? 17.148 -0.196 -12.163 1.00 57.28 168 LEU A O 1
ATOM 1268 N N . VAL A 1 169 ? 16.539 -0.062 -14.315 1.00 52.53 169 VAL A N 1
ATOM 1269 C CA . VAL A 1 169 ? 17.259 1.194 -14.598 1.00 52.53 169 VAL A CA 1
ATOM 1270 C C . VAL A 1 169 ? 16.569 2.406 -13.964 1.00 52.53 169 VAL A C 1
ATOM 1272 O O . VAL A 1 169 ? 17.226 3.210 -13.312 1.00 52.53 169 VAL A O 1
ATOM 1275 N N . GLN A 1 170 ? 15.247 2.540 -14.094 1.00 51.41 170 GLN A N 1
ATOM 1276 C CA . GLN A 1 170 ? 14.513 3.682 -13.536 1.00 51.41 170 GLN A CA 1
ATOM 1277 C C . GLN A 1 170 ? 14.391 3.581 -12.005 1.00 51.41 170 GLN A C 1
ATOM 1279 O O . GLN A 1 170 ? 14.520 4.587 -11.308 1.00 51.41 170 GLN A O 1
ATOM 1284 N N . GLU A 1 171 ? 14.239 2.361 -11.474 1.00 60.28 171 GLU A N 1
ATOM 1285 C CA . GLU A 1 171 ? 14.246 2.093 -10.031 1.00 60.28 171 GLU A CA 1
ATOM 1286 C C . GLU A 1 171 ? 15.634 2.332 -9.407 1.00 60.28 171 GLU A C 1
ATOM 1288 O O . GLU A 1 171 ? 15.721 2.819 -8.280 1.00 60.28 171 GLU A O 1
ATOM 1293 N N . ALA A 1 172 ? 16.722 2.063 -10.139 1.00 54.59 172 ALA A N 1
ATOM 1294 C CA . ALA A 1 172 ? 18.079 2.386 -9.696 1.00 54.59 172 ALA A CA 1
ATOM 1295 C C . ALA A 1 172 ? 18.390 3.893 -9.723 1.00 54.59 172 ALA A C 1
ATOM 1297 O O . ALA A 1 172 ? 19.158 4.355 -8.882 1.00 54.59 172 ALA A O 1
ATOM 1298 N N . LEU A 1 173 ? 17.806 4.650 -10.662 1.00 43.06 173 LEU A N 1
ATOM 1299 C CA . LEU A 1 173 ? 18.097 6.077 -10.850 1.00 43.06 173 LEU A CA 1
ATOM 1300 C C . LEU A 1 173 ? 17.284 7.002 -9.932 1.00 43.06 173 LEU A C 1
ATOM 1302 O O . LEU A 1 173 ? 17.838 7.971 -9.422 1.00 43.06 173 LEU A O 1
ATOM 1306 N N . TYR A 1 174 ? 16.002 6.709 -9.700 1.00 48.78 174 TYR A N 1
ATOM 1307 C CA . TYR A 1 174 ? 15.097 7.613 -8.966 1.00 48.78 174 TYR A CA 1
ATOM 1308 C C . TYR A 1 174 ? 14.537 7.009 -7.669 1.00 48.78 174 TYR A C 1
ATOM 1310 O O . TYR A 1 174 ? 13.954 7.711 -6.840 1.00 48.78 174 TYR A O 1
ATOM 1318 N N . GLY A 1 175 ? 14.759 5.709 -7.453 1.00 63.34 175 GLY A N 1
ATOM 1319 C CA . GLY A 1 175 ? 14.088 4.951 -6.405 1.00 63.34 175 GLY A CA 1
ATOM 1320 C C . GLY A 1 175 ? 12.627 4.659 -6.761 1.00 63.34 175 GLY A C 1
ATOM 1321 O O . GLY A 1 175 ? 11.989 5.356 -7.550 1.00 63.34 175 GLY A O 1
ATOM 1322 N N . SER A 1 176 ? 12.080 3.591 -6.185 1.00 76.81 176 SER A N 1
ATOM 1323 C CA . SER A 1 176 ? 10.658 3.264 -6.306 1.00 76.81 176 SER A CA 1
ATOM 1324 C C . SER A 1 176 ? 9.849 3.866 -5.160 1.00 76.81 176 SER A C 1
ATOM 1326 O O . SER A 1 176 ? 10.342 3.997 -4.034 1.00 76.81 176 SER A O 1
ATOM 1328 N N . ILE A 1 177 ? 8.567 4.151 -5.425 1.00 82.62 177 ILE A N 1
ATOM 1329 C CA . ILE A 1 177 ? 7.579 4.477 -4.382 1.00 82.62 177 ILE A CA 1
ATOM 1330 C C . ILE A 1 177 ? 7.608 3.399 -3.299 1.00 82.62 177 ILE A C 1
ATOM 1332 O O . ILE A 1 177 ? 7.660 3.713 -2.117 1.00 82.62 177 ILE A O 1
ATOM 1336 N N . ALA A 1 178 ? 7.684 2.130 -3.699 1.00 82.00 178 ALA A N 1
ATOM 1337 C CA . ALA A 1 178 ? 7.828 1.009 -2.785 1.00 82.00 178 ALA A CA 1
ATOM 1338 C C . ALA A 1 178 ? 9.069 1.122 -1.896 1.00 82.00 178 ALA A C 1
ATOM 1340 O O . ALA A 1 178 ? 8.946 1.003 -0.681 1.00 82.00 178 ALA A O 1
ATOM 1341 N N . SER A 1 179 ? 10.248 1.416 -2.457 1.00 81.19 179 SER A N 1
ATOM 1342 C CA . SER A 1 179 ? 11.454 1.622 -1.651 1.00 81.19 179 SER A CA 1
ATOM 1343 C C . SER A 1 179 ? 11.286 2.781 -0.667 1.00 81.19 179 SER A C 1
ATOM 1345 O O . SER A 1 179 ? 11.757 2.672 0.463 1.00 81.19 179 SER A O 1
ATOM 1347 N N . HIS A 1 180 ? 10.638 3.879 -1.054 1.00 85.38 180 HIS A N 1
ATOM 1348 C CA . HIS A 1 180 ? 10.413 5.004 -0.147 1.00 85.38 180 HIS A CA 1
ATOM 1349 C C . HIS A 1 180 ? 9.396 4.652 0.950 1.00 85.38 180 HIS A C 1
ATOM 1351 O O . HIS A 1 180 ? 9.713 4.769 2.131 1.00 85.38 180 HIS A O 1
ATOM 1357 N N . LEU A 1 181 ? 8.214 4.143 0.588 1.00 86.31 181 LEU A N 1
ATOM 1358 C CA . LEU A 1 181 ? 7.184 3.723 1.544 1.00 86.31 181 LEU A CA 1
ATOM 1359 C C . LEU A 1 181 ? 7.710 2.672 2.503 1.00 86.31 181 LEU A C 1
ATOM 1361 O O . LEU A 1 181 ? 7.465 2.744 3.698 1.00 86.31 181 LEU A O 1
ATOM 1365 N N . SER A 1 182 ? 8.490 1.725 2.002 1.00 82.88 182 SER A N 1
ATOM 1366 C CA . SER A 1 182 ? 9.077 0.710 2.851 1.00 82.88 182 SER A CA 1
ATOM 1367 C C . SER A 1 182 ? 9.930 1.337 3.951 1.00 82.88 182 SER A C 1
ATOM 1369 O O . SER A 1 182 ? 9.842 0.893 5.081 1.00 82.88 182 SER A O 1
ATOM 1371 N N . ARG A 1 183 ? 10.665 2.422 3.678 1.00 82.19 183 ARG A N 1
ATOM 1372 C CA . ARG A 1 183 ? 11.537 3.104 4.646 1.00 82.19 183 ARG A CA 1
ATOM 1373 C C . ARG A 1 183 ? 10.872 4.193 5.463 1.00 82.19 183 ARG A C 1
ATOM 1375 O O . ARG A 1 183 ? 11.496 4.624 6.417 1.00 82.19 183 ARG A O 1
ATOM 1382 N N . HIS A 1 184 ? 9.702 4.691 5.075 1.00 84.69 184 HIS A N 1
ATOM 1383 C CA . HIS A 1 184 ? 9.117 5.903 5.668 1.00 84.69 184 HIS A CA 1
ATOM 1384 C C . HIS A 1 184 ? 7.646 5.750 6.057 1.00 84.69 184 HIS A C 1
ATOM 1386 O O . HIS A 1 184 ? 7.132 6.569 6.812 1.00 84.69 184 HIS A O 1
ATOM 1392 N N . CYS A 1 185 ? 6.966 4.697 5.599 1.00 86.69 185 CYS A N 1
ATOM 1393 C CA . CYS A 1 185 ? 5.572 4.481 5.940 1.00 86.69 185 CYS A CA 1
ATOM 1394 C C . CYS A 1 185 ? 5.463 4.067 7.416 1.00 86.69 185 CYS A C 1
ATOM 1396 O O . CYS A 1 185 ? 6.106 3.096 7.832 1.00 86.69 185 CYS A O 1
ATOM 1398 N N . PRO A 1 186 ? 4.646 4.777 8.213 1.00 84.75 186 PRO A N 1
ATOM 1399 C CA . PRO A 1 186 ? 4.445 4.450 9.620 1.00 84.75 186 PRO A CA 1
ATOM 1400 C C . PRO A 1 186 ? 3.416 3.334 9.843 1.00 84.75 186 PRO A C 1
ATOM 1402 O O . PRO A 1 186 ? 3.171 2.924 10.977 1.00 84.75 186 PRO A O 1
ATOM 1405 N N . LYS A 1 187 ? 2.758 2.872 8.775 1.00 89.00 187 LYS A N 1
ATOM 1406 C CA . LYS A 1 187 ? 1.717 1.844 8.812 1.00 89.00 187 LYS A CA 1
ATOM 1407 C C . LYS A 1 187 ? 2.259 0.525 8.254 1.00 89.00 187 LYS A C 1
ATOM 1409 O O . LYS A 1 187 ? 3.201 0.555 7.461 1.00 89.00 187 LYS A O 1
ATOM 1414 N N . PRO A 1 188 ? 1.673 -0.625 8.634 1.00 91.25 188 PRO A N 1
ATOM 1415 C CA . PRO A 1 188 ? 1.930 -1.888 7.952 1.00 91.25 188 PRO A CA 1
ATOM 1416 C C . PRO A 1 188 ? 1.823 -1.720 6.434 1.00 91.25 188 PRO A C 1
ATOM 1418 O O . PRO A 1 188 ? 0.847 -1.146 5.944 1.00 91.25 188 PRO A O 1
ATOM 1421 N N . LEU A 1 189 ? 2.829 -2.207 5.710 1.00 90.69 189 LEU A N 1
ATOM 1422 C CA . LEU A 1 189 ? 2.927 -2.094 4.259 1.00 90.69 189 LEU A CA 1
ATOM 1423 C C . LEU A 1 189 ? 2.900 -3.489 3.638 1.00 90.69 189 LEU A C 1
ATOM 1425 O O . LEU A 1 189 ? 3.801 -4.292 3.861 1.00 90.69 189 LEU A O 1
ATOM 1429 N N . LEU A 1 190 ? 1.876 -3.770 2.843 1.00 92.12 190 LEU A N 1
ATOM 1430 C CA . LEU A 1 190 ? 1.765 -4.986 2.056 1.00 92.12 190 LEU A CA 1
ATOM 1431 C C . LEU A 1 190 ? 2.208 -4.715 0.622 1.00 92.12 190 LEU A C 1
ATOM 1433 O O . LEU A 1 190 ? 1.608 -3.908 -0.085 1.00 92.12 190 LEU A O 1
ATOM 1437 N N . LEU A 1 191 ? 3.242 -5.420 0.190 1.00 88.94 191 LEU A N 1
ATOM 1438 C CA . LEU A 1 191 ? 3.778 -5.348 -1.158 1.00 88.94 191 LEU A CA 1
ATOM 1439 C C . LEU A 1 191 ? 3.288 -6.557 -1.945 1.00 88.94 191 LEU A C 1
ATOM 1441 O O . LEU A 1 191 ? 3.602 -7.701 -1.607 1.00 88.94 191 LEU A O 1
ATOM 1445 N N . LEU A 1 192 ? 2.506 -6.295 -2.987 1.00 88.19 192 LEU A N 1
ATOM 1446 C CA . LEU A 1 192 ? 1.990 -7.317 -3.887 1.00 88.19 192 LEU A CA 1
ATOM 1447 C C . LEU A 1 192 ? 2.835 -7.347 -5.150 1.00 88.19 192 LEU A C 1
ATOM 1449 O O . LEU A 1 192 ? 3.012 -6.325 -5.804 1.00 88.19 192 LEU A O 1
ATOM 1453 N N . GLN A 1 193 ? 3.353 -8.522 -5.482 1.00 81.06 193 GLN A N 1
ATOM 1454 C CA . GLN A 1 193 ? 4.036 -8.751 -6.749 1.00 81.06 193 GLN A CA 1
ATOM 1455 C C . GLN A 1 193 ? 2.989 -9.035 -7.817 1.00 81.06 193 GLN A C 1
ATOM 1457 O O . GLN A 1 193 ? 2.033 -9.773 -7.563 1.00 81.06 193 GLN A O 1
ATOM 1462 N N . GLN A 1 194 ? 3.174 -8.486 -9.014 1.00 69.44 194 GLN A N 1
ATOM 1463 C CA . GLN A 1 194 ? 2.399 -8.968 -10.146 1.00 69.44 194 GLN A CA 1
ATOM 1464 C C . GLN A 1 194 ? 2.837 -10.388 -10.527 1.00 69.44 194 GLN A C 1
ATOM 1466 O O . GLN A 1 194 ? 4.043 -10.646 -10.591 1.00 69.44 194 GLN A O 1
ATOM 1471 N N . PRO A 1 195 ? 1.887 -11.300 -10.797 1.00 60.38 195 PRO A N 1
ATOM 1472 C CA . PRO A 1 195 ? 2.203 -12.542 -11.489 1.00 60.38 195 PRO A CA 1
ATOM 1473 C C . PRO A 1 195 ? 2.717 -12.230 -12.906 1.00 60.38 195 PRO A C 1
ATOM 1475 O O . PRO A 1 195 ? 2.252 -11.272 -13.527 1.00 60.38 195 PRO A O 1
ATOM 1478 N N . GLU A 1 196 ? 3.701 -13.008 -13.369 1.00 58.41 196 GLU A N 1
ATOM 1479 C CA . GLU A 1 196 ? 4.275 -12.908 -14.725 1.00 58.41 196 GLU A CA 1
ATOM 1480 C C . GLU A 1 196 ? 3.262 -13.223 -15.831 1.00 58.41 196 GLU A C 1
ATOM 1482 O O . GLU A 1 196 ? 2.404 -14.114 -15.621 1.00 58.41 196 GLU A O 1
#